Protein AF-A0A1F5EC41-F1 (afdb_monomer_lite)

Organism: NCBI:txid1797471

Radius of gyration: 27.25 Å; chains: 1; bounding box: 78×59×78 Å

Foldseek 3Di:
DDDDDPDDDDDDDPVNVVVVVVVVVVVCVVVVVVVVVVVLVVQQVVVLVVVVVVQVVQLVVQQPDDDPPVCPPVPDDPPDLAFQKWWKWFDDQVVQVPHFGKIFTWTAHPPQQLQDPVCNPDCVSSPPPCPPPNHHHPLVLNVCQVVQHDSGTPGMGGGDPQKDKDAPPPPPFIKIFIQGHNNRQTWIWTQPDRPDPPHRRTDIPNVHDDCDDPPRNVVQQFGIWTDHPPWIWTFGADPVVSGTDIDTDD

Secondary structure (DSSP, 8-state):
----------PPPHHHHHHHHHHHHHHHHHHHHHHHHHHHHHHHHHHHHHHHHHHHHHHHHHHHS--STTTTSTTS-TTS--EEEEEEEE--GGGGTTSPPEEEEEEEESSTTS--TT-TT-TTTT---TTSTT---HHHHHHHHHHT-STTEEEEEEPPTTEEEE--TT--S-EEEEEETTT--EEEEEESS--TT--S-EEEETTSS---SSS---TT-EEEEEEETTEEEEEEEETTTTEEEEEE--

pLDDT: mean 71.08, std 15.9, range [37.28, 96.69]

Structure (mmCIF, N/CA/C/O backbone):
data_AF-A0A1F5EC41-F1
#
_entry.id   AF-A0A1F5EC41-F1
#
loop_
_atom_site.group_PDB
_atom_site.id
_atom_site.type_symbol
_atom_site.label_atom_id
_atom_site.label_alt_id
_atom_site.label_comp_id
_atom_site.label_asym_id
_atom_site.label_entity_id
_atom_site.label_seq_id
_atom_site.pdbx_PDB_ins_code
_atom_site.Cartn_x
_atom_site.Cartn_y
_atom_site.Cartn_z
_atom_site.occupancy
_atom_site.B_iso_or_equiv
_atom_site.auth_seq_id
_atom_site.auth_comp_id
_atom_site.auth_asym_id
_atom_site.auth_atom_id
_atom_site.pdbx_PDB_model_num
ATOM 1 N N . MET A 1 1 ? -55.842 -43.287 43.921 1.00 42.78 1 MET A N 1
ATOM 2 C CA . MET A 1 1 ? -56.354 -41.900 43.938 1.00 42.78 1 MET A CA 1
ATOM 3 C C . MET A 1 1 ? -55.144 -40.983 44.094 1.00 42.78 1 MET A C 1
ATOM 5 O O . MET A 1 1 ? -54.593 -40.917 45.182 1.00 42.78 1 MET A O 1
ATOM 9 N N . ALA A 1 2 ? -54.618 -40.437 42.993 1.00 52.47 2 ALA A N 1
ATOM 10 C CA . ALA A 1 2 ? -53.354 -39.693 42.983 1.00 52.47 2 ALA A CA 1
ATOM 11 C C . ALA A 1 2 ? -53.633 -38.185 42.981 1.00 52.47 2 ALA A C 1
ATOM 13 O O . ALA A 1 2 ? -54.264 -37.663 42.065 1.00 52.47 2 ALA A O 1
ATOM 14 N N . THR A 1 3 ? -53.198 -37.499 44.034 1.00 61.66 3 THR A N 1
ATOM 15 C CA . THR A 1 3 ? -53.421 -36.068 44.244 1.00 61.66 3 THR A CA 1
ATOM 16 C C . THR A 1 3 ? -52.412 -35.266 43.422 1.00 61.66 3 THR A C 1
ATOM 18 O O . THR A 1 3 ? -51.215 -35.273 43.709 1.00 61.66 3 THR A O 1
ATOM 21 N N . ILE A 1 4 ? -52.883 -34.571 42.386 1.00 65.19 4 ILE A N 1
ATOM 22 C CA . ILE A 1 4 ? -52.055 -33.681 41.565 1.00 65.19 4 ILE A CA 1
ATOM 23 C C . ILE A 1 4 ? -51.737 -32.432 42.398 1.00 65.19 4 ILE A C 1
ATOM 25 O O . ILE A 1 4 ? -52.598 -31.583 42.622 1.00 65.19 4 ILE A O 1
ATOM 29 N N . LYS A 1 5 ? -50.494 -32.317 42.883 1.00 65.19 5 LYS A N 1
ATOM 30 C CA . LYS A 1 5 ? -49.986 -31.074 43.482 1.00 65.19 5 LYS A CA 1
ATOM 31 C C . LYS A 1 5 ? -49.895 -30.008 42.387 1.00 65.19 5 LYS A C 1
ATOM 33 O O . LYS A 1 5 ? -48.999 -30.048 41.550 1.00 65.19 5 LYS A O 1
ATOM 38 N N . SER A 1 6 ? -50.822 -29.053 42.404 1.00 64.75 6 SER A N 1
ATOM 39 C CA . SER A 1 6 ? -50.766 -27.841 41.583 1.00 64.75 6 SER A CA 1
ATOM 40 C C . SER A 1 6 ? -49.517 -27.030 41.944 1.00 64.75 6 SER A C 1
ATOM 42 O O . SER A 1 6 ? -49.456 -26.407 43.005 1.00 64.75 6 SER A O 1
ATOM 44 N N . ALA A 1 7 ? -48.507 -27.049 41.075 1.00 68.44 7 ALA A N 1
ATOM 45 C CA . ALA A 1 7 ? -47.341 -26.185 41.194 1.00 68.44 7 ALA A CA 1
ATOM 46 C C . ALA A 1 7 ? -47.769 -24.734 40.924 1.00 68.44 7 ALA A C 1
ATOM 48 O O . ALA A 1 7 ? -48.151 -24.384 39.806 1.00 68.44 7 ALA A O 1
ATOM 49 N N . ILE A 1 8 ? -47.741 -23.899 41.963 1.00 66.44 8 ILE A N 1
ATOM 50 C CA . ILE A 1 8 ? -48.062 -22.470 41.886 1.00 66.44 8 ILE A CA 1
ATOM 51 C C . ILE A 1 8 ? -47.084 -21.815 40.903 1.00 66.44 8 ILE A C 1
ATOM 53 O O . ILE A 1 8 ? -45.899 -21.661 41.204 1.00 66.44 8 ILE A O 1
ATOM 57 N N . ARG A 1 9 ? -47.571 -21.429 39.719 1.00 69.31 9 ARG A N 1
ATOM 58 C CA . ARG A 1 9 ? -46.799 -20.621 38.771 1.00 69.31 9 ARG A CA 1
ATOM 59 C C . ARG A 1 9 ? -46.707 -19.207 39.339 1.00 69.31 9 ARG A C 1
ATOM 61 O O . ARG A 1 9 ? -47.686 -18.468 39.320 1.00 69.31 9 ARG A O 1
ATOM 68 N N . ARG A 1 10 ? -45.547 -18.850 39.893 1.00 74.88 10 ARG A N 1
ATOM 69 C CA . ARG A 1 10 ? -45.247 -17.472 40.298 1.00 74.88 10 ARG A CA 1
ATOM 70 C C . ARG A 1 10 ? -45.124 -16.622 39.031 1.00 74.88 10 ARG A C 1
ATOM 72 O O . ARG A 1 10 ? -44.260 -16.889 38.200 1.00 74.88 10 ARG A O 1
ATOM 79 N N . GLY A 1 11 ? -46.035 -15.667 38.857 1.00 74.75 11 GLY A N 1
ATOM 80 C CA . GLY A 1 11 ? -45.966 -14.669 37.791 1.00 74.75 11 GLY A CA 1
ATOM 81 C C . GLY A 1 11 ? -44.896 -13.624 38.098 1.00 74.75 11 GLY A C 1
ATOM 82 O O . GLY A 1 11 ? -44.671 -13.298 39.262 1.00 74.75 11 GLY A O 1
ATOM 83 N N . PHE A 1 12 ? -44.244 -13.123 37.053 1.00 77.25 12 PHE A N 1
ATOM 84 C CA . PHE A 1 12 ? -43.258 -12.049 37.142 1.00 77.25 12 PHE A CA 1
ATOM 85 C C . PHE A 1 12 ? -43.950 -10.758 37.591 1.00 77.25 12 PHE A C 1
ATOM 87 O O . PHE A 1 12 ? -44.998 -10.394 37.050 1.00 77.25 12 PHE A O 1
ATOM 94 N N . THR A 1 13 ? -43.397 -10.067 38.583 1.00 90.00 13 THR A N 1
ATOM 95 C CA . THR A 1 13 ? -43.944 -8.780 39.021 1.00 90.00 13 THR A CA 1
ATOM 96 C C . THR A 1 13 ? -43.556 -7.674 38.036 1.00 90.00 13 THR A C 1
ATOM 98 O O . THR A 1 13 ? -42.497 -7.713 37.407 1.00 90.00 13 THR A O 1
ATOM 101 N N . LEU A 1 14 ? -44.402 -6.647 37.903 1.00 89.75 14 LEU A N 1
ATOM 102 C CA . LEU A 1 14 ? -44.105 -5.488 37.048 1.00 89.75 14 LEU A CA 1
ATOM 103 C C . LEU A 1 14 ? -42.796 -4.806 37.475 1.00 89.75 14 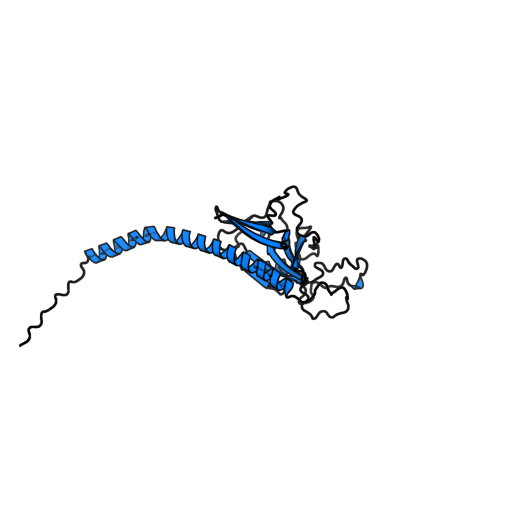LEU A C 1
ATOM 105 O O . LEU A 1 14 ? -42.020 -4.367 36.630 1.00 89.75 14 LEU A O 1
ATOM 109 N N . ILE A 1 15 ? -42.526 -4.776 38.783 1.00 93.69 15 ILE A N 1
ATOM 110 C CA . ILE A 1 15 ? -41.300 -4.198 39.334 1.00 93.69 15 ILE A CA 1
ATOM 111 C C . ILE A 1 15 ? -40.054 -5.025 39.002 1.00 93.69 15 ILE A C 1
ATOM 113 O O . ILE A 1 15 ? -39.026 -4.433 38.688 1.00 93.69 15 ILE A O 1
ATOM 117 N N . GLU A 1 16 ? -40.131 -6.361 38.989 1.00 92.50 16 GLU A N 1
ATOM 118 C CA . GLU A 1 16 ? -39.014 -7.205 38.541 1.00 92.50 16 GLU A CA 1
ATOM 119 C C . GLU A 1 16 ? -38.684 -6.938 37.074 1.00 92.50 16 GLU A C 1
ATOM 121 O O . GLU A 1 16 ? -37.513 -6.806 36.724 1.00 92.50 16 GLU A O 1
ATOM 126 N N . LEU A 1 17 ? -39.698 -6.793 36.215 1.00 91.69 17 LEU A N 1
ATOM 127 C CA . LEU A 1 17 ? -39.461 -6.487 34.805 1.00 91.69 17 LEU A CA 1
ATOM 128 C C . LEU A 1 17 ? -38.823 -5.103 34.632 1.00 91.69 17 LEU A C 1
ATOM 130 O O . LEU A 1 17 ? -37.881 -4.949 33.855 1.00 91.69 17 LEU A O 1
ATOM 134 N N . LEU A 1 18 ? -39.303 -4.112 35.386 1.00 93.38 18 LEU A N 1
ATOM 135 C CA . LEU A 1 18 ? -38.798 -2.742 35.342 1.00 93.38 18 LEU A CA 1
ATOM 136 C C . LEU A 1 18 ? -37.345 -2.661 35.837 1.00 93.38 18 LEU A C 1
ATOM 138 O O . LEU A 1 18 ? -36.509 -2.009 35.213 1.00 93.38 18 LEU A O 1
ATOM 142 N N . LEU A 1 19 ? -37.013 -3.382 36.909 1.00 94.81 19 LEU A N 1
ATOM 143 C CA . LEU A 1 19 ? -35.646 -3.460 37.419 1.00 94.81 19 LEU A CA 1
ATOM 144 C C . LEU A 1 19 ? -34.697 -4.088 36.385 1.00 94.81 19 LEU A C 1
ATOM 146 O O . LEU A 1 19 ? -33.586 -3.599 36.195 1.00 94.81 19 LEU A O 1
ATOM 150 N N . VAL A 1 20 ? -35.136 -5.138 35.685 1.00 95.31 20 VAL A N 1
ATOM 151 C CA . VAL A 1 20 ? -34.319 -5.818 34.668 1.00 95.31 20 VAL A CA 1
ATOM 152 C C . VAL A 1 20 ? -33.985 -4.881 33.512 1.00 95.31 20 VAL A C 1
ATOM 154 O O . VAL A 1 20 ? -32.814 -4.750 33.159 1.00 95.31 20 VAL A O 1
ATOM 157 N N . ILE A 1 21 ? -34.975 -4.183 32.949 1.00 96.06 21 ILE A N 1
ATOM 158 C CA . ILE A 1 21 ? -34.706 -3.230 31.861 1.00 96.06 21 ILE A CA 1
ATOM 159 C C . ILE A 1 21 ? -33.856 -2.047 32.340 1.00 96.06 21 ILE A C 1
ATOM 161 O O . ILE A 1 21 ? -33.017 -1.568 31.581 1.00 96.06 21 ILE A O 1
ATOM 165 N N . ALA A 1 22 ? -34.002 -1.619 33.601 1.00 96.69 22 ALA A N 1
ATOM 166 C CA . ALA A 1 22 ? -33.177 -0.566 34.186 1.00 96.69 22 ALA A CA 1
ATOM 167 C C . ALA A 1 22 ? -31.705 -0.997 34.305 1.00 96.69 22 ALA A C 1
ATOM 169 O O . ALA A 1 22 ? -30.809 -0.249 33.914 1.00 96.69 22 ALA A O 1
ATOM 170 N N . ILE A 1 23 ? -31.446 -2.220 34.777 1.00 96.69 23 ILE A N 1
ATOM 171 C CA . ILE A 1 23 ? -30.086 -2.769 34.872 1.00 96.69 23 ILE A CA 1
ATOM 172 C C . ILE A 1 23 ? -29.493 -2.984 33.474 1.00 96.69 23 ILE A C 1
ATOM 174 O O . ILE A 1 23 ? -28.343 -2.615 33.244 1.00 96.69 23 ILE A O 1
ATOM 178 N N . ILE A 1 24 ? -30.261 -3.517 32.516 1.00 96.12 24 ILE A N 1
ATOM 179 C CA . ILE A 1 24 ? -29.795 -3.680 31.130 1.00 96.12 24 ILE A CA 1
ATOM 180 C C . ILE A 1 24 ? -29.471 -2.315 30.510 1.00 96.12 24 ILE A C 1
ATOM 182 O O . ILE A 1 24 ? -28.420 -2.172 29.888 1.00 96.12 24 ILE A O 1
ATOM 186 N N . GLY A 1 25 ? -30.317 -1.301 30.707 1.00 96.06 25 GLY A N 1
ATOM 187 C CA . GLY A 1 25 ? -30.082 0.065 30.227 1.00 96.06 25 GLY A CA 1
ATOM 188 C C . GLY A 1 25 ? -28.814 0.689 30.815 1.00 96.06 25 GLY A C 1
ATOM 189 O O . GLY A 1 25 ? -28.017 1.280 30.089 1.00 96.06 25 GLY A O 1
ATOM 190 N N . LEU A 1 26 ? -28.572 0.486 32.113 1.00 94.69 26 LEU A N 1
ATOM 191 C CA . LEU A 1 26 ? -27.357 0.953 32.780 1.00 94.69 26 LEU A CA 1
ATOM 192 C C . LEU A 1 26 ? -26.101 0.257 32.235 1.00 94.69 26 LEU A C 1
ATOM 194 O O . LEU A 1 26 ? -25.130 0.921 31.874 1.00 94.69 26 LEU A O 1
ATOM 198 N N . LEU A 1 27 ? -26.121 -1.077 32.151 1.00 96.31 27 LEU A N 1
ATOM 199 C CA . LEU A 1 27 ? -24.992 -1.858 31.642 1.00 96.31 27 LEU A CA 1
ATOM 200 C C . LEU A 1 27 ? -24.694 -1.520 30.176 1.00 96.31 27 LEU A C 1
ATOM 202 O O . LEU A 1 27 ? -23.538 -1.302 29.817 1.00 96.31 27 LEU A O 1
ATOM 206 N N . THR A 1 28 ? -25.722 -1.429 29.331 1.00 93.19 28 THR A N 1
ATOM 207 C CA . THR A 1 28 ? -25.558 -1.084 27.910 1.00 93.19 28 THR A CA 1
ATOM 208 C C . THR A 1 28 ? -25.042 0.341 27.721 1.00 93.19 28 THR A C 1
ATOM 210 O O . THR A 1 28 ? -24.126 0.534 26.922 1.00 93.19 28 THR A O 1
ATOM 213 N N . GLY A 1 29 ? -25.521 1.314 28.504 1.00 92.19 29 GLY A N 1
ATOM 214 C CA . GLY A 1 29 ? -25.038 2.699 28.457 1.00 92.19 29 GLY A CA 1
ATOM 215 C C . GLY A 1 29 ? -23.537 2.842 28.742 1.00 92.19 29 GLY A C 1
ATOM 216 O O . GLY A 1 29 ? -22.868 3.666 28.121 1.00 92.19 29 GLY A O 1
ATOM 217 N N . LEU A 1 30 ? -22.980 2.002 29.622 1.00 89.31 30 LEU A N 1
ATOM 218 C CA . LEU A 1 30 ? -21.541 1.984 29.914 1.00 89.31 30 LEU A CA 1
ATOM 219 C C . LEU A 1 30 ? -20.723 1.189 28.881 1.00 89.31 30 LEU A C 1
ATOM 221 O O . LEU A 1 30 ? -19.554 1.498 28.644 1.00 89.31 30 LEU A O 1
ATOM 225 N N . LEU A 1 31 ? -21.318 0.168 28.259 1.00 90.00 31 LEU A N 1
ATOM 226 C CA . LEU A 1 31 ? -20.623 -0.731 27.334 1.00 90.00 31 LEU A CA 1
ATOM 227 C C . LEU A 1 31 ? -20.395 -0.124 25.942 1.00 90.00 31 LEU A C 1
ATOM 229 O O . LEU A 1 31 ? -19.309 -0.301 25.387 1.00 90.00 31 LEU A O 1
ATOM 233 N N . VAL A 1 32 ? -21.373 0.599 25.383 1.00 86.75 32 VAL A N 1
ATOM 234 C CA . VAL A 1 32 ? -21.315 1.145 24.008 1.00 86.75 32 VAL A CA 1
ATOM 235 C C . VAL A 1 32 ? -20.011 1.907 23.694 1.00 86.75 32 VAL A C 1
ATOM 237 O O . VAL A 1 32 ? -19.315 1.503 22.758 1.00 86.75 32 VAL A O 1
ATOM 240 N N . PRO A 1 33 ? -19.583 2.926 24.471 1.00 79.12 33 PRO A N 1
ATOM 241 C CA . PRO A 1 33 ? -18.372 3.688 24.140 1.00 79.12 33 PRO A CA 1
ATOM 242 C C . PRO A 1 33 ? -17.083 2.857 24.243 1.00 79.12 33 PRO A C 1
ATOM 244 O O . PRO A 1 33 ? -16.086 3.154 23.580 1.00 79.12 33 PRO A O 1
ATOM 247 N N . SER A 1 34 ? -17.076 1.811 25.075 1.00 76.00 34 SER A N 1
ATOM 248 C CA . SER A 1 34 ? -15.933 0.904 25.216 1.00 76.00 34 SER A CA 1
ATOM 249 C C . SER A 1 34 ? -15.786 -0.004 23.990 1.00 76.00 34 SER A C 1
ATOM 251 O O . SER A 1 34 ? -14.682 -0.175 23.460 1.00 76.00 34 SER A O 1
ATOM 253 N N . VAL A 1 35 ? -16.907 -0.528 23.484 1.00 73.88 35 VAL A N 1
ATOM 254 C CA . VAL A 1 35 ? -16.939 -1.393 22.296 1.00 73.88 35 VAL A CA 1
ATOM 255 C C . VAL A 1 35 ? -16.509 -0.627 21.044 1.00 73.88 35 VAL A C 1
ATOM 257 O O . VAL A 1 35 ? -15.679 -1.132 20.288 1.00 73.88 35 VAL A O 1
ATOM 260 N N . GLU A 1 36 ? -16.972 0.612 20.855 1.00 71.00 36 GLU A N 1
ATOM 261 C CA . GLU A 1 36 ? -16.566 1.450 19.715 1.00 71.00 36 GLU A CA 1
ATOM 262 C C . GLU A 1 36 ? -15.046 1.679 19.668 1.00 71.00 36 GLU A C 1
ATOM 264 O O . GLU A 1 36 ? -14.417 1.540 18.615 1.00 71.00 36 GLU A O 1
ATOM 269 N N . ARG A 1 37 ? -14.428 1.954 20.826 1.00 68.69 37 ARG A N 1
ATOM 270 C CA . ARG A 1 37 ? -12.968 2.122 20.948 1.00 68.69 37 ARG A CA 1
ATOM 271 C C . ARG A 1 37 ? -12.197 0.822 20.723 1.00 68.69 37 ARG A C 1
ATOM 273 O O . ARG A 1 37 ? -11.064 0.862 20.251 1.00 68.69 37 ARG A O 1
ATOM 280 N N . SER A 1 38 ? -12.759 -0.325 21.098 1.00 62.41 38 SER A N 1
ATOM 281 C CA . SER A 1 38 ? -12.130 -1.630 20.863 1.00 62.41 38 SER A CA 1
ATOM 282 C C . SER A 1 38 ? -12.183 -2.010 19.380 1.00 62.41 38 SER A C 1
ATOM 284 O O . SER A 1 38 ? -11.174 -2.403 18.793 1.00 62.41 38 SER A O 1
ATOM 286 N N . MET A 1 39 ? -13.332 -1.793 18.734 1.00 67.25 39 MET A N 1
ATOM 287 C CA . MET A 1 39 ? -13.509 -2.057 17.308 1.00 67.25 39 MET A CA 1
ATOM 288 C C . MET A 1 39 ? -12.594 -1.197 16.432 1.00 67.25 39 MET A C 1
ATOM 290 O O . MET A 1 39 ? -12.042 -1.710 15.460 1.00 67.25 39 MET A O 1
ATOM 294 N N . SER A 1 40 ? -12.394 0.083 16.765 1.00 66.31 40 SER A N 1
ATOM 295 C CA . SER A 1 40 ? -11.473 0.944 16.010 1.00 66.31 40 SER A CA 1
ATOM 296 C C . SER A 1 40 ? -10.017 0.478 16.120 1.00 66.31 40 SER A C 1
ATOM 298 O O . SER A 1 40 ? -9.321 0.428 15.109 1.00 66.31 40 SER A O 1
ATOM 300 N N . LYS A 1 41 ? -9.574 0.039 17.308 1.00 68.44 41 LYS A N 1
ATOM 301 C CA . LYS A 1 41 ? -8.230 -0.533 17.514 1.00 68.44 41 LYS A CA 1
ATOM 302 C C . LYS A 1 41 ? -8.003 -1.806 16.696 1.00 68.44 41 LYS A C 1
ATOM 304 O O . LYS A 1 41 ? -6.943 -1.951 16.091 1.00 68.44 41 LYS A O 1
ATOM 309 N N . ASN A 1 42 ? -8.991 -2.700 16.653 1.00 73.94 42 ASN A N 1
ATOM 310 C CA . ASN A 1 42 ? -8.884 -3.949 15.895 1.00 73.94 42 ASN A CA 1
ATOM 311 C C . ASN A 1 42 ? -8.793 -3.696 14.38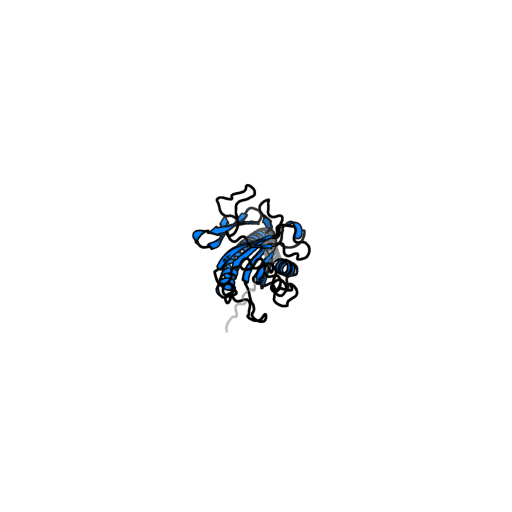4 1.00 73.94 42 ASN A C 1
ATOM 313 O O . ASN A 1 42 ? -8.015 -4.355 13.704 1.00 73.94 42 ASN A O 1
ATOM 317 N N . ARG A 1 43 ? -9.529 -2.707 13.858 1.00 78.31 43 ARG A N 1
ATOM 318 C CA . ARG A 1 43 ? -9.458 -2.331 12.434 1.00 78.31 43 ARG A CA 1
ATOM 319 C C . ARG A 1 43 ? -8.063 -1.852 12.033 1.00 78.31 43 ARG A C 1
ATOM 321 O O . ARG A 1 43 ? -7.546 -2.295 11.020 1.00 78.31 43 ARG A O 1
ATOM 328 N N . VAL A 1 44 ? -7.431 -1.032 12.869 1.00 75.94 44 VAL A N 1
ATOM 329 C CA . VAL A 1 44 ? -6.067 -0.534 12.632 1.00 75.94 44 VAL A CA 1
ATOM 330 C C . VAL A 1 44 ? -5.034 -1.660 12.613 1.00 75.94 44 VAL A C 1
ATOM 332 O O . VAL A 1 44 ? -4.198 -1.717 11.715 1.00 75.94 44 VAL A O 1
ATOM 335 N N . ALA A 1 45 ? -5.092 -2.569 13.589 1.00 79.69 45 ALA A N 1
ATOM 336 C CA . ALA A 1 45 ? -4.190 -3.718 13.624 1.00 79.69 45 ALA A CA 1
ATOM 337 C C . ALA A 1 45 ? -4.371 -4.614 12.385 1.00 79.69 45 ALA A C 1
ATOM 339 O O . ALA A 1 45 ? -3.384 -5.060 11.803 1.00 79.69 45 ALA A O 1
ATOM 340 N N . ASN A 1 46 ? -5.619 -4.808 11.949 1.00 85.56 46 ASN A N 1
ATOM 341 C CA . ASN A 1 46 ? -5.926 -5.551 10.732 1.00 85.56 46 ASN A CA 1
ATOM 342 C C . ASN A 1 46 ? -5.369 -4.857 9.479 1.00 85.56 46 ASN A C 1
ATOM 344 O O . ASN A 1 46 ? -4.768 -5.534 8.655 1.00 85.56 46 ASN A O 1
ATOM 348 N N . ASP A 1 47 ? -5.498 -3.533 9.342 1.00 85.50 47 ASP A N 1
ATOM 349 C CA . ASP A 1 47 ? -4.973 -2.793 8.180 1.00 85.50 47 ASP A CA 1
ATOM 350 C C . ASP A 1 47 ? -3.447 -2.934 8.042 1.00 85.50 47 ASP A C 1
ATOM 352 O O . ASP A 1 47 ? -2.927 -3.061 6.932 1.00 85.50 47 ASP A O 1
ATOM 356 N N . ILE A 1 48 ? -2.724 -2.947 9.168 1.00 83.88 48 ILE A N 1
ATOM 357 C CA . ILE A 1 48 ? -1.268 -3.161 9.198 1.00 83.88 48 ILE A CA 1
ATOM 358 C C . ILE A 1 48 ? -0.916 -4.576 8.739 1.00 83.88 48 ILE A C 1
ATOM 360 O O . ILE A 1 48 ? 0.030 -4.759 7.972 1.00 83.88 48 ILE A O 1
ATOM 364 N N . GLU A 1 49 ? -1.665 -5.575 9.200 1.00 87.75 49 GLU A N 1
ATOM 365 C CA . GLU A 1 49 ? -1.419 -6.965 8.827 1.00 87.75 49 GLU A CA 1
ATOM 366 C C . GLU A 1 49 ? -1.743 -7.220 7.351 1.00 87.75 49 GLU A C 1
ATOM 368 O O . GLU A 1 49 ? -0.957 -7.845 6.639 1.00 87.75 49 GLU A O 1
ATOM 373 N N . VAL A 1 50 ? -2.837 -6.636 6.853 1.00 89.94 50 VAL A N 1
ATOM 374 C CA . VAL A 1 50 ? -3.170 -6.651 5.424 1.00 89.94 50 VAL A CA 1
ATOM 375 C C . VAL A 1 50 ? -2.050 -5.994 4.621 1.00 89.94 50 VAL A C 1
ATOM 377 O O . VAL A 1 50 ? -1.599 -6.576 3.640 1.00 89.94 50 VAL A O 1
ATOM 380 N N . LEU A 1 51 ? -1.528 -4.840 5.051 1.00 87.44 51 LEU A N 1
ATOM 381 C CA . LEU A 1 51 ? -0.416 -4.191 4.355 1.00 87.44 51 LEU A CA 1
ATOM 382 C C . LEU A 1 51 ? 0.837 -5.076 4.292 1.00 87.44 51 LEU A C 1
ATOM 384 O O . LEU A 1 51 ? 1.460 -5.165 3.235 1.00 87.44 51 LEU A O 1
ATOM 388 N N . ARG A 1 52 ? 1.209 -5.750 5.387 1.00 88.12 52 ARG A N 1
ATOM 389 C CA . ARG A 1 52 ? 2.340 -6.698 5.392 1.00 88.12 52 ARG A CA 1
ATOM 390 C C . ARG A 1 52 ? 2.123 -7.836 4.404 1.00 88.12 52 ARG A C 1
ATOM 392 O O . ARG A 1 52 ? 3.014 -8.124 3.609 1.00 88.12 52 ARG A O 1
ATOM 399 N N . SER A 1 53 ? 0.935 -8.438 4.428 1.00 91.50 53 SER A N 1
ATOM 400 C CA . SER A 1 53 ? 0.569 -9.495 3.486 1.00 91.50 53 SER A CA 1
ATOM 401 C C . SER A 1 53 ? 0.659 -9.009 2.040 1.00 91.50 53 SER A C 1
ATOM 403 O O . SER A 1 53 ? 1.181 -9.724 1.189 1.00 91.50 53 SER A O 1
ATOM 405 N N . LYS A 1 54 ? 0.192 -7.788 1.758 1.00 90.81 54 LYS A N 1
ATOM 406 C CA . LYS A 1 54 ? 0.218 -7.199 0.415 1.00 90.81 54 LYS A CA 1
ATOM 407 C C . LYS A 1 54 ? 1.628 -6.850 -0.057 1.00 90.81 54 LYS A C 1
ATOM 409 O O . LYS A 1 54 ? 1.930 -7.007 -1.233 1.00 90.81 54 LYS A O 1
ATOM 414 N N . LEU A 1 55 ? 2.516 -6.423 0.839 1.00 88.12 55 LEU A N 1
ATOM 415 C CA . LEU A 1 55 ? 3.924 -6.181 0.509 1.00 88.12 55 LEU A CA 1
ATOM 416 C C . LEU A 1 55 ? 4.643 -7.464 0.075 1.00 88.12 55 LEU A C 1
ATOM 418 O O . LEU A 1 55 ? 5.377 -7.453 -0.915 1.00 88.12 55 LEU A O 1
ATOM 422 N N . GLU A 1 56 ? 4.416 -8.571 0.785 1.00 90.38 56 GLU A N 1
ATOM 423 C CA . GLU A 1 56 ? 4.960 -9.872 0.382 1.00 90.38 56 GLU A CA 1
ATOM 424 C C . GLU A 1 56 ? 4.291 -10.379 -0.905 1.00 90.38 56 GLU A C 1
ATOM 426 O O . GLU A 1 56 ? 4.986 -10.902 -1.772 1.00 90.38 56 GLU A O 1
ATOM 431 N N . GLU A 1 57 ? 2.988 -10.147 -1.103 1.00 91.44 57 GLU A N 1
ATOM 432 C CA . GLU A 1 57 ? 2.297 -10.465 -2.361 1.00 91.44 57 GLU A CA 1
ATOM 433 C C . GLU A 1 57 ? 2.943 -9.769 -3.565 1.00 91.44 57 GLU A C 1
ATOM 435 O O . GLU A 1 57 ? 3.302 -10.438 -4.528 1.00 91.44 57 GLU A O 1
ATOM 440 N N . VAL A 1 58 ? 3.179 -8.455 -3.502 1.00 90.00 58 VAL A N 1
ATOM 441 C CA . VAL A 1 58 ? 3.832 -7.699 -4.589 1.00 90.00 58 VAL A CA 1
ATOM 442 C C . VAL A 1 58 ? 5.219 -8.265 -4.908 1.00 90.00 58 VAL A C 1
ATOM 444 O O . VAL A 1 58 ? 5.585 -8.396 -6.078 1.00 90.00 58 VAL A O 1
ATOM 447 N N . ARG A 1 59 ? 5.989 -8.645 -3.882 1.00 89.25 59 ARG A N 1
ATOM 448 C CA . ARG A 1 59 ? 7.298 -9.281 -4.067 1.00 89.25 59 ARG A CA 1
ATOM 449 C C . ARG A 1 59 ? 7.171 -10.647 -4.749 1.00 89.25 59 ARG A C 1
ATOM 451 O O . ARG A 1 59 ? 7.958 -10.959 -5.645 1.00 89.25 59 ARG A O 1
ATOM 458 N N . LEU A 1 60 ? 6.212 -11.468 -4.326 1.00 90.62 60 LEU A N 1
ATOM 459 C CA . LEU A 1 60 ? 5.955 -12.780 -4.921 1.00 90.62 60 LEU A CA 1
ATOM 460 C C . LEU A 1 60 ? 5.501 -12.649 -6.378 1.00 90.62 60 LEU A C 1
ATOM 462 O O . LEU A 1 60 ? 6.039 -13.351 -7.230 1.00 90.62 60 LEU A O 1
ATOM 466 N N . LEU A 1 61 ? 4.601 -11.706 -6.673 1.00 89.50 61 LEU A N 1
ATOM 467 C CA . LEU A 1 61 ? 4.166 -11.390 -8.033 1.00 89.50 61 LEU A CA 1
ATOM 468 C C . LEU A 1 61 ? 5.363 -11.032 -8.916 1.00 89.50 61 LEU A C 1
ATOM 470 O O . LEU A 1 61 ? 5.537 -11.647 -9.966 1.00 89.50 61 LEU A O 1
ATOM 474 N N . ALA A 1 62 ? 6.245 -10.143 -8.444 1.00 86.19 62 ALA A N 1
ATOM 475 C CA . ALA A 1 62 ? 7.469 -9.796 -9.161 1.00 86.19 62 ALA A CA 1
ATOM 476 C C . ALA A 1 62 ? 8.377 -11.006 -9.413 1.00 86.19 62 ALA A C 1
ATOM 478 O O . ALA A 1 62 ? 8.880 -11.142 -10.516 1.00 86.19 62 ALA A O 1
ATOM 479 N N . GLY A 1 63 ? 8.559 -11.903 -8.438 1.00 85.00 63 GLY A N 1
ATOM 480 C CA . GLY A 1 63 ? 9.402 -13.097 -8.612 1.00 85.00 63 GLY A CA 1
ATOM 481 C C . GLY A 1 63 ? 8.784 -14.191 -9.489 1.00 85.00 63 GLY A C 1
ATOM 482 O O . GLY A 1 63 ? 9.507 -15.001 -10.057 1.00 85.00 63 GLY A O 1
ATOM 483 N N . SER A 1 64 ? 7.453 -14.233 -9.589 1.00 84.56 64 SER A N 1
ATOM 484 C CA . SER A 1 64 ? 6.725 -15.180 -10.445 1.00 84.56 64 SER A CA 1
ATOM 485 C C . SER A 1 64 ? 6.566 -14.703 -11.890 1.00 84.56 64 SER A C 1
ATOM 487 O O . SER A 1 64 ? 6.232 -15.497 -12.773 1.00 84.56 64 SER A O 1
ATOM 489 N N . ALA A 1 65 ? 6.773 -13.408 -12.127 1.00 77.62 65 ALA A N 1
ATOM 490 C CA . ALA A 1 65 ? 6.680 -12.819 -13.447 1.00 77.62 65 ALA A CA 1
ATOM 491 C C . ALA A 1 65 ? 7.787 -13.368 -14.351 1.00 77.62 65 ALA A C 1
ATOM 493 O O . ALA A 1 65 ? 8.925 -13.549 -13.928 1.00 77.62 65 ALA A O 1
ATOM 494 N N . ARG A 1 66 ? 7.436 -13.653 -15.604 1.00 61.94 66 ARG A N 1
ATOM 495 C CA . ARG A 1 66 ? 8.402 -14.101 -16.611 1.00 61.94 66 ARG A CA 1
ATOM 496 C C . ARG A 1 66 ? 9.245 -12.916 -17.072 1.00 61.94 66 ARG A C 1
ATOM 498 O O . ARG A 1 66 ? 8.730 -11.805 -17.158 1.00 61.94 66 ARG A O 1
ATOM 505 N N . ASP A 1 67 ? 10.521 -13.183 -17.319 1.00 56.59 67 ASP A N 1
ATOM 506 C CA . ASP A 1 67 ? 11.616 -12.222 -17.433 1.00 56.59 67 ASP A CA 1
ATOM 507 C C . ASP A 1 67 ? 11.265 -10.893 -18.122 1.00 56.59 67 ASP A C 1
ATOM 509 O O . ASP A 1 67 ? 10.968 -10.850 -19.315 1.00 56.59 67 ASP A O 1
ATOM 513 N N . ALA A 1 68 ? 11.385 -9.782 -17.386 1.00 52.34 68 ALA A N 1
ATOM 514 C CA . ALA A 1 68 ? 11.556 -8.463 -17.996 1.00 52.34 68 ALA A CA 1
ATOM 515 C C . ALA A 1 68 ? 13.036 -8.167 -18.303 1.00 52.34 68 ALA A C 1
ATOM 517 O O . ALA A 1 68 ? 13.327 -7.377 -19.197 1.00 52.34 68 ALA A O 1
ATOM 518 N N . ASP A 1 69 ? 13.964 -8.826 -17.596 1.00 42.62 69 ASP A N 1
ATOM 519 C CA . ASP A 1 69 ? 15.413 -8.627 -17.723 1.00 42.62 69 ASP A CA 1
ATOM 520 C C . ASP A 1 69 ? 16.028 -9.360 -18.955 1.00 42.62 69 ASP A C 1
ATOM 522 O O . ASP A 1 69 ? 17.025 -8.890 -19.503 1.00 42.62 69 ASP A O 1
ATOM 526 N N . GLU A 1 70 ? 15.425 -10.442 -19.485 1.00 44.19 70 GLU A N 1
ATOM 527 C CA . GLU A 1 70 ? 15.845 -11.066 -20.770 1.00 44.19 70 GLU A CA 1
ATOM 528 C C . GLU A 1 70 ? 15.377 -10.286 -22.019 1.00 44.19 70 GLU A C 1
ATOM 530 O O . GLU A 1 70 ? 15.746 -10.611 -23.150 1.00 44.19 70 GLU A O 1
ATOM 535 N N . ALA A 1 71 ? 14.653 -9.176 -21.847 1.00 44.78 71 ALA A N 1
ATOM 536 C CA . ALA A 1 71 ? 14.220 -8.297 -22.937 1.00 44.78 71 ALA A CA 1
ATOM 537 C C . ALA A 1 71 ? 15.350 -7.425 -23.534 1.00 44.78 71 ALA A C 1
ATOM 539 O O . ALA A 1 71 ? 15.094 -6.391 -24.154 1.00 44.78 71 ALA A O 1
ATOM 540 N N . SER A 1 72 ? 16.607 -7.859 -23.414 1.00 40.66 72 SER A N 1
ATOM 541 C CA . SER A 1 72 ? 17.727 -7.313 -24.188 1.00 40.66 72 SER A CA 1
ATOM 542 C C . SER A 1 72 ? 17.663 -7.693 -25.679 1.00 40.66 72 SER A C 1
ATOM 544 O O . SER A 1 72 ? 18.364 -7.089 -26.491 1.00 40.66 72 SER A O 1
ATOM 546 N N . SER A 1 73 ? 16.765 -8.604 -26.088 1.00 41.84 73 SER A N 1
ATOM 547 C CA . SER A 1 73 ? 16.425 -8.807 -27.503 1.00 41.84 73 SER A CA 1
ATOM 548 C C . SER A 1 73 ? 15.069 -8.175 -27.842 1.00 41.84 73 SER A C 1
ATOM 550 O O . SER A 1 73 ? 13.984 -8.699 -27.604 1.00 41.84 73 SER A O 1
ATOM 552 N N . VAL A 1 74 ? 15.133 -6.972 -28.406 1.00 44.31 74 VAL A N 1
ATOM 553 C CA . VAL A 1 74 ? 13.978 -6.137 -28.777 1.00 44.31 74 VAL A CA 1
ATOM 554 C C . VAL A 1 74 ? 13.291 -6.637 -30.057 1.00 44.31 74 VAL A C 1
ATOM 556 O O . VAL A 1 74 ? 13.007 -5.875 -30.976 1.00 44.31 74 VAL A O 1
ATOM 559 N N . THR A 1 75 ? 13.067 -7.943 -30.172 1.00 44.91 75 THR A N 1
ATOM 560 C CA . THR A 1 75 ? 12.557 -8.555 -31.411 1.00 44.91 75 THR A CA 1
ATOM 561 C C . THR A 1 75 ? 11.301 -9.389 -31.205 1.00 44.91 75 THR A C 1
ATOM 563 O O . THR A 1 75 ? 10.634 -9.715 -32.183 1.00 44.91 75 THR A O 1
ATOM 566 N N . GLU A 1 76 ? 10.906 -9.675 -29.965 1.00 43.78 76 GLU A N 1
ATOM 567 C CA . GLU A 1 76 ? 9.675 -10.422 -29.716 1.00 43.78 76 GLU A CA 1
ATOM 568 C C . GLU A 1 76 ? 8.478 -9.513 -29.424 1.00 43.78 76 GLU A C 1
ATOM 570 O O . GLU A 1 76 ? 8.594 -8.330 -29.098 1.00 43.78 76 GLU A O 1
ATOM 575 N N . ARG A 1 77 ? 7.302 -10.086 -29.636 1.00 41.59 77 ARG A N 1
ATOM 576 C CA . ARG A 1 77 ? 6.019 -9.485 -30.016 1.00 41.59 77 ARG A CA 1
ATOM 577 C C . ARG A 1 77 ? 5.243 -8.892 -28.807 1.00 41.59 77 ARG A C 1
ATOM 579 O O . ARG A 1 77 ? 5.514 -9.291 -27.675 1.00 41.59 77 ARG A O 1
ATOM 586 N N . PRO A 1 78 ? 4.333 -7.908 -28.992 1.00 45.53 78 PRO A N 1
ATOM 587 C CA . PRO A 1 78 ? 3.752 -7.079 -27.919 1.00 45.53 78 PRO A CA 1
ATOM 588 C C . PRO A 1 78 ? 2.650 -7.768 -27.089 1.00 45.53 78 PRO A C 1
ATOM 590 O O . PRO A 1 78 ? 1.973 -7.123 -26.299 1.00 45.53 78 PRO A O 1
ATOM 593 N N . ASP A 1 79 ? 2.434 -9.058 -27.309 1.00 44.91 79 ASP A N 1
ATOM 594 C CA . ASP A 1 79 ? 1.293 -9.863 -26.872 1.00 44.91 79 ASP A CA 1
ATOM 595 C C . ASP A 1 79 ? 1.569 -10.708 -25.619 1.00 44.91 79 ASP A C 1
ATOM 597 O O . ASP A 1 79 ? 0.668 -11.377 -25.114 1.00 44.91 79 ASP A O 1
ATOM 601 N N . THR A 1 80 ? 2.783 -10.654 -25.068 1.00 49.78 80 THR A N 1
ATOM 602 C CA . THR A 1 80 ? 3.077 -11.225 -23.752 1.00 49.78 80 THR A CA 1
ATOM 603 C C . THR A 1 80 ? 2.982 -10.155 -22.677 1.00 49.78 80 THR A C 1
ATOM 605 O O . THR A 1 80 ? 3.453 -9.032 -22.836 1.00 49.78 80 THR A O 1
ATOM 608 N N . ASP A 1 81 ? 2.337 -10.508 -21.571 1.00 51.19 81 ASP A N 1
ATOM 609 C CA . ASP A 1 81 ? 2.071 -9.653 -20.423 1.00 51.19 81 ASP A CA 1
ATOM 610 C C . ASP A 1 81 ? 3.390 -9.262 -19.713 1.00 51.19 81 ASP A C 1
ATOM 612 O O . ASP A 1 81 ? 3.763 -9.815 -18.684 1.00 51.19 81 ASP A O 1
ATOM 616 N N . ARG A 1 82 ? 4.132 -8.304 -20.284 1.00 61.34 82 ARG A N 1
ATOM 617 C CA . ARG A 1 82 ? 5.481 -7.862 -19.872 1.00 61.34 82 ARG A CA 1
ATOM 618 C C . ARG A 1 82 ? 5.450 -6.994 -18.619 1.00 61.34 82 ARG A C 1
ATOM 620 O O . ARG A 1 82 ? 5.689 -5.785 -18.676 1.00 61.34 82 ARG A O 1
ATOM 627 N N . ALA A 1 83 ? 5.112 -7.593 -17.482 1.00 67.81 83 ALA A N 1
ATOM 628 C CA . ALA A 1 83 ? 5.263 -6.927 -16.196 1.00 67.81 83 ALA A CA 1
ATOM 629 C C . ALA A 1 83 ? 6.759 -6.726 -15.910 1.00 67.81 83 ALA A C 1
ATOM 631 O O . ALA A 1 83 ? 7.466 -7.673 -15.595 1.00 67.81 83 ALA A O 1
ATOM 632 N N . GLY A 1 84 ? 7.233 -5.490 -16.033 1.00 73.56 84 GLY A N 1
ATOM 633 C CA . GLY A 1 84 ? 8.578 -5.089 -15.629 1.00 73.56 84 GLY A CA 1
ATOM 634 C C . GLY A 1 84 ? 8.719 -4.941 -14.126 1.00 73.56 84 GLY A C 1
ATOM 635 O O . GLY A 1 84 ? 9.781 -5.188 -13.556 1.00 73.56 84 GLY A O 1
ATOM 636 N N . TYR A 1 85 ? 7.634 -4.507 -13.487 1.00 84.12 85 TYR A N 1
ATOM 637 C CA . TYR A 1 85 ? 7.628 -4.194 -12.074 1.00 84.12 85 TYR A CA 1
ATOM 638 C C . TYR A 1 85 ? 6.257 -4.459 -11.465 1.00 84.12 85 TYR A C 1
ATOM 640 O O . TYR A 1 85 ? 5.222 -4.220 -12.091 1.00 84.12 85 TYR A O 1
ATOM 648 N N . TYR A 1 86 ? 6.263 -4.867 -10.202 1.00 90.00 86 TYR A N 1
ATOM 649 C CA . TYR A 1 86 ? 5.089 -4.834 -9.336 1.00 90.00 86 TYR A CA 1
ATOM 650 C C . TYR A 1 86 ? 5.391 -3.924 -8.163 1.00 90.00 86 TYR A C 1
ATOM 652 O O . TYR A 1 86 ? 6.453 -4.035 -7.555 1.00 90.00 86 TYR A O 1
ATOM 660 N N . GLY A 1 87 ? 4.481 -3.017 -7.833 1.00 89.56 87 GLY A N 1
ATOM 661 C CA . GLY A 1 87 ? 4.730 -2.040 -6.785 1.00 89.56 87 GLY A CA 1
ATOM 662 C C . GLY A 1 87 ? 3.502 -1.643 -6.000 1.00 89.56 87 GLY A C 1
ATOM 663 O O . GLY A 1 87 ? 2.379 -2.015 -6.331 1.00 89.56 87 GLY A O 1
ATOM 664 N N . ILE A 1 88 ? 3.740 -0.856 -4.957 1.00 89.25 88 ILE A N 1
ATOM 665 C CA . ILE A 1 88 ? 2.692 -0.166 -4.220 1.00 89.25 88 ILE A CA 1
ATOM 666 C C . ILE A 1 88 ? 2.756 1.321 -4.551 1.00 89.25 88 ILE A C 1
ATOM 668 O O . ILE A 1 88 ? 3.794 1.978 -4.409 1.00 89.25 88 ILE A O 1
ATOM 672 N N . TYR A 1 89 ? 1.618 1.835 -5.000 1.00 87.25 89 TYR A N 1
ATOM 673 C CA . TYR A 1 89 ? 1.359 3.248 -5.195 1.00 87.25 89 TYR A CA 1
ATOM 674 C C . TYR A 1 89 ? 0.707 3.845 -3.951 1.00 87.25 89 TYR A C 1
ATOM 676 O O . TYR A 1 89 ? -0.288 3.326 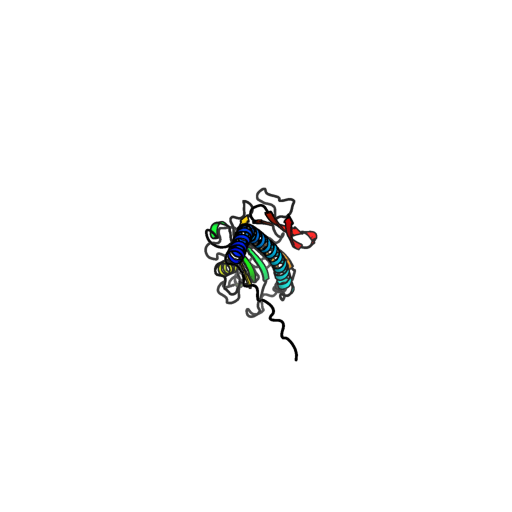-3.431 1.00 87.25 89 TYR A O 1
ATOM 684 N N . PHE A 1 90 ? 1.251 4.984 -3.531 1.00 80.75 90 PHE A N 1
ATOM 685 C CA . PHE A 1 90 ? 0.702 5.810 -2.468 1.00 80.75 90 PHE A CA 1
ATOM 686 C C . PHE A 1 90 ? 0.286 7.160 -3.063 1.00 80.75 90 PHE A C 1
ATOM 688 O O . PHE A 1 90 ? 1.147 7.892 -3.564 1.00 80.75 90 PHE A O 1
ATOM 695 N N . PRO A 1 91 ? -1.012 7.504 -3.045 1.00 76.50 91 PRO A N 1
ATOM 696 C CA . PRO A 1 91 ? -1.468 8.817 -3.475 1.00 76.50 91 PRO A CA 1
ATOM 697 C C . PRO A 1 91 ? -0.968 9.908 -2.511 1.00 76.50 91 PRO A C 1
ATOM 699 O O . PRO A 1 91 ? -0.883 9.670 -1.301 1.00 76.50 91 PRO A O 1
ATOM 702 N N . PRO A 1 92 ? -0.649 11.111 -3.016 1.00 69.75 92 PRO A N 1
ATOM 703 C CA . PRO A 1 92 ? -0.213 12.214 -2.172 1.00 69.75 92 PRO A CA 1
ATOM 704 C C . PRO A 1 92 ? -1.367 12.713 -1.279 1.00 69.75 92 PRO A C 1
ATOM 706 O O . PRO A 1 92 ? -2.546 12.637 -1.635 1.00 69.75 92 PRO A O 1
ATOM 709 N N . THR A 1 93 ? -1.023 13.170 -0.071 1.00 64.38 93 THR A N 1
ATOM 710 C CA . THR A 1 93 ? -1.975 13.465 1.019 1.00 64.38 93 THR A CA 1
ATOM 711 C C . THR A 1 93 ? -2.964 14.591 0.681 1.00 64.38 93 THR A C 1
ATOM 713 O O . THR A 1 93 ? -4.097 14.578 1.156 1.00 64.38 93 THR A O 1
ATOM 716 N N . ASP A 1 94 ? -2.560 15.546 -0.154 1.00 56.91 94 ASP A N 1
ATOM 717 C CA . ASP A 1 94 ? -3.355 16.689 -0.622 1.00 56.91 94 ASP A CA 1
ATOM 718 C C . ASP A 1 94 ? -4.491 16.296 -1.582 1.00 56.91 94 ASP A C 1
ATOM 720 O O . ASP A 1 94 ? -5.524 16.962 -1.629 1.00 56.91 94 ASP A O 1
ATOM 724 N N . GLN A 1 95 ? -4.354 15.173 -2.290 1.00 56.84 95 GLN A N 1
ATOM 725 C CA . GLN A 1 95 ? -5.368 14.668 -3.223 1.00 56.84 95 GLN A CA 1
ATOM 726 C C . GLN A 1 95 ? -6.490 13.866 -2.545 1.00 56.84 95 GLN A C 1
ATOM 728 O O . GLN A 1 95 ? -7.419 13.414 -3.214 1.00 56.84 95 GLN A O 1
ATOM 733 N N . LEU A 1 96 ? -6.430 13.688 -1.221 1.00 57.06 96 LEU A N 1
ATOM 734 C CA . LEU A 1 96 ? -7.385 12.884 -0.452 1.00 57.06 96 LEU A CA 1
ATOM 735 C C . LEU A 1 96 ? -8.300 13.714 0.457 1.00 57.06 96 LEU A C 1
ATOM 737 O O . LEU A 1 96 ? -8.958 13.154 1.333 1.00 57.06 96 LEU A O 1
ATOM 741 N N . LEU A 1 97 ? -8.381 15.035 0.262 1.00 56.94 97 LEU A N 1
ATOM 742 C CA . LEU A 1 97 ? -9.268 15.907 1.040 1.00 56.94 97 LEU A CA 1
ATOM 743 C C . LEU A 1 97 ? -10.728 15.416 0.962 1.00 56.94 97 LEU A C 1
ATOM 745 O O . LEU A 1 97 ? -11.402 15.556 -0.055 1.00 56.94 97 LEU A O 1
ATOM 749 N N . GLY A 1 98 ? -11.207 14.812 2.054 1.00 60.09 98 GLY A N 1
ATOM 750 C CA . GLY A 1 98 ? -12.561 14.259 2.174 1.00 60.09 98 GLY A CA 1
ATOM 751 C C . GLY A 1 98 ? -12.741 12.815 1.683 1.00 60.09 98 GLY A C 1
ATOM 752 O O . GLY A 1 98 ? -13.833 12.269 1.839 1.00 60.09 98 GLY A O 1
ATOM 753 N N . GLN A 1 99 ? -11.704 12.168 1.141 1.00 65.19 99 GLN A N 1
ATOM 754 C CA . GLN A 1 99 ? -11.739 10.751 0.763 1.00 65.19 99 GLN A CA 1
ATOM 755 C C . GLN A 1 99 ? -11.007 9.871 1.781 1.00 65.19 99 GLN A C 1
ATOM 757 O O . GLN A 1 99 ? -10.103 10.312 2.488 1.00 65.19 99 GLN A O 1
ATOM 762 N N . LYS A 1 100 ? -11.397 8.593 1.865 1.00 70.56 100 LYS A N 1
ATOM 763 C CA . LYS A 1 100 ? -10.640 7.613 2.654 1.00 70.56 100 LYS A CA 1
ATOM 764 C C . LYS A 1 100 ? -9.257 7.431 2.033 1.00 70.56 100 LYS A C 1
ATOM 766 O O . LYS A 1 100 ? -9.149 7.235 0.822 1.00 70.56 100 LYS A O 1
ATOM 771 N N . HIS A 1 101 ? -8.219 7.451 2.869 1.00 80.06 101 HIS A N 1
ATOM 772 C CA . HIS A 1 101 ? -6.874 7.100 2.432 1.00 80.06 101 HIS A CA 1
ATOM 773 C C . HIS A 1 101 ? -6.851 5.672 1.875 1.00 80.06 101 HIS A C 1
ATOM 775 O O . HIS A 1 101 ? -7.566 4.792 2.355 1.00 80.06 101 HIS A O 1
ATOM 781 N N . PHE A 1 102 ? -6.043 5.446 0.845 1.00 86.12 102 PHE A N 1
ATOM 782 C CA . PHE A 1 102 ? -5.890 4.142 0.210 1.00 86.12 102 PHE A CA 1
ATOM 783 C C . PHE A 1 102 ? -4.449 3.954 -0.257 1.00 86.12 102 PHE A C 1
ATOM 785 O O . PHE A 1 102 ? -3.711 4.925 -0.416 1.00 86.12 102 PHE A O 1
ATOM 792 N N . TYR A 1 103 ? -4.076 2.706 -0.501 1.00 87.88 103 TYR A N 1
ATOM 793 C CA . TYR A 1 103 ? -2.905 2.350 -1.296 1.00 87.88 103 TYR A CA 1
ATOM 794 C C . TYR A 1 103 ? -3.334 1.377 -2.393 1.00 87.88 103 TYR A C 1
ATOM 796 O O . TYR A 1 103 ? -4.407 0.770 -2.315 1.00 87.88 103 TYR A O 1
ATOM 804 N N . ALA A 1 104 ? -2.526 1.257 -3.438 1.00 91.19 104 ALA A N 1
ATOM 805 C CA . ALA A 1 104 ? -2.837 0.384 -4.559 1.00 91.19 104 ALA A CA 1
ATOM 806 C C . ALA A 1 104 ? -1.638 -0.473 -4.943 1.00 91.19 104 ALA A C 1
ATOM 808 O O . ALA A 1 104 ? -0.519 0.025 -5.022 1.00 91.19 104 ALA A O 1
ATOM 809 N N . LEU A 1 105 ? -1.891 -1.750 -5.200 1.00 93.12 105 LEU A N 1
ATOM 810 C CA . LEU A 1 105 ? -0.955 -2.652 -5.843 1.00 93.12 105 LEU A CA 1
ATOM 811 C C . LEU A 1 105 ? -1.073 -2.411 -7.340 1.00 93.12 105 LEU A C 1
ATOM 813 O O . LEU A 1 105 ? -2.168 -2.454 -7.903 1.00 93.12 105 LEU A O 1
ATOM 817 N N . ILE A 1 106 ? 0.053 -2.133 -7.973 1.00 90.75 106 ILE A N 1
ATOM 818 C CA . ILE A 1 106 ? 0.110 -1.768 -9.379 1.00 90.75 106 ILE A CA 1
ATOM 819 C C . ILE A 1 106 ? 1.119 -2.629 -10.115 1.00 90.75 106 ILE A C 1
ATOM 821 O O . ILE A 1 106 ? 2.137 -3.055 -9.563 1.00 90.75 106 ILE A O 1
ATOM 825 N N . ARG A 1 107 ? 0.822 -2.851 -11.388 1.00 88.81 107 ARG A N 1
ATOM 826 C CA . ARG A 1 107 ? 1.696 -3.511 -12.344 1.00 88.81 107 ARG A CA 1
ATOM 827 C C . ARG A 1 107 ? 2.224 -2.462 -13.306 1.00 88.81 107 ARG A C 1
ATOM 829 O O . ARG A 1 107 ? 1.467 -1.608 -13.755 1.00 88.81 107 ARG A O 1
ATOM 836 N N . LEU A 1 108 ? 3.508 -2.539 -13.633 1.00 83.00 108 LEU A N 1
ATOM 837 C CA . LEU A 1 108 ? 4.158 -1.632 -14.570 1.00 83.00 108 LEU A CA 1
ATOM 838 C C . LEU A 1 108 ? 4.919 -2.415 -15.623 1.00 83.00 108 LEU A C 1
ATOM 840 O O . LEU A 1 108 ? 5.503 -3.460 -15.337 1.00 83.00 108 LEU A O 1
ATOM 844 N N . SER A 1 109 ? 4.942 -1.882 -16.834 1.00 77.62 109 SER A N 1
ATOM 845 C CA . SER A 1 109 ? 5.690 -2.457 -17.944 1.00 77.62 109 SER A CA 1
ATOM 846 C C . SER A 1 109 ? 7.139 -1.969 -17.956 1.00 77.62 109 SER A C 1
ATOM 848 O O . SER A 1 109 ? 7.451 -0.886 -17.457 1.00 77.62 109 SER A O 1
ATOM 850 N N . TRP A 1 110 ? 8.034 -2.770 -18.536 1.00 68.94 110 TRP A N 1
ATOM 851 C CA . TRP A 1 110 ? 9.410 -2.362 -18.829 1.00 68.94 110 TRP A CA 1
ATOM 852 C C . TRP A 1 110 ? 9.560 -1.978 -20.311 1.00 68.94 110 TRP A C 1
ATOM 854 O O . TRP A 1 110 ? 8.977 -2.660 -21.159 1.00 68.94 110 TRP A O 1
ATOM 864 N N . PRO A 1 111 ? 10.338 -0.934 -20.654 1.00 64.38 111 PRO A N 1
ATOM 865 C CA . PRO A 1 111 ? 10.933 0.069 -19.759 1.00 64.38 111 PRO A CA 1
ATOM 866 C C . PRO A 1 111 ? 9.873 1.019 -19.176 1.00 64.38 111 PRO A C 1
ATOM 868 O O . PRO A 1 111 ? 8.848 1.255 -19.804 1.00 64.38 111 PRO A O 1
ATOM 871 N N . VAL A 1 112 ? 10.127 1.597 -17.997 1.00 62.62 112 VAL A N 1
ATOM 872 C CA . VAL A 1 112 ? 9.150 2.381 -17.199 1.00 62.62 112 VAL A CA 1
ATOM 873 C C . VAL A 1 112 ? 8.629 3.645 -17.911 1.00 62.62 112 VAL A C 1
ATOM 875 O O . VAL A 1 112 ? 7.530 4.128 -17.639 1.00 62.62 112 VAL A O 1
ATOM 878 N N . ASN A 1 113 ? 9.435 4.209 -18.806 1.00 59.16 113 ASN A N 1
ATOM 879 C CA . ASN A 1 113 ? 9.204 5.481 -19.497 1.00 59.16 113 ASN A CA 1
ATOM 880 C C . ASN A 1 113 ? 9.420 5.377 -21.020 1.00 59.16 113 ASN A C 1
ATOM 882 O O . ASN A 1 113 ? 9.598 6.397 -21.686 1.00 59.16 113 ASN A O 1
ATOM 886 N N . GLY A 1 114 ? 9.478 4.159 -21.571 1.00 52.84 114 GLY A N 1
ATOM 887 C CA . GLY A 1 114 ? 9.833 3.952 -22.979 1.00 52.84 114 GLY A CA 1
ATOM 888 C C . GLY A 1 114 ? 11.312 4.218 -23.313 1.00 52.84 114 GLY A C 1
ATOM 889 O O . GLY A 1 114 ? 11.685 4.117 -24.481 1.00 52.84 114 GLY A O 1
ATOM 890 N N . TRP A 1 115 ? 12.153 4.579 -22.332 1.00 49.47 115 TRP A N 1
ATOM 891 C CA . TRP A 1 115 ? 13.582 4.842 -22.518 1.00 49.47 115 TRP A CA 1
ATOM 892 C C . TRP A 1 115 ? 14.408 3.616 -22.119 1.00 49.47 115 TRP A C 1
ATOM 894 O O . TRP A 1 115 ? 14.373 3.174 -20.973 1.00 49.47 115 TRP A O 1
ATOM 904 N N . ASP A 1 116 ? 15.148 3.079 -23.087 1.00 52.59 116 ASP A N 1
ATOM 905 C CA . ASP A 1 116 ? 16.073 1.962 -22.909 1.00 52.59 116 ASP A CA 1
ATOM 906 C C . ASP A 1 116 ? 17.496 2.506 -22.646 1.00 52.59 116 ASP A C 1
ATOM 908 O O . ASP A 1 116 ? 18.089 3.116 -23.544 1.00 52.59 116 ASP A O 1
ATOM 912 N N . PRO A 1 117 ? 18.067 2.318 -21.440 1.00 49.84 117 PRO A N 1
ATOM 913 C CA . PRO A 1 117 ? 19.418 2.774 -21.119 1.00 49.84 117 PRO A CA 1
ATOM 914 C C . PRO A 1 117 ? 20.514 2.025 -21.889 1.00 49.84 117 PRO A C 1
ATOM 916 O O . PRO A 1 117 ? 21.624 2.546 -22.002 1.00 49.84 117 PRO A O 1
ATOM 919 N N . ALA A 1 118 ? 20.232 0.829 -22.420 1.00 51.78 118 ALA A N 1
ATOM 920 C CA . ALA A 1 118 ? 21.186 0.070 -23.225 1.00 51.78 118 ALA A CA 1
ATOM 921 C C . ALA A 1 118 ? 21.312 0.616 -24.660 1.00 51.78 118 ALA A C 1
ATOM 923 O O . ALA A 1 118 ? 22.285 0.303 -25.345 1.00 51.78 118 ALA A O 1
ATOM 924 N N . ASP A 1 119 ? 20.366 1.449 -25.114 1.00 51.56 119 ASP A N 1
ATOM 925 C CA . ASP A 1 119 ? 20.341 1.992 -26.476 1.00 51.56 119 ASP A CA 1
ATOM 926 C C . ASP A 1 119 ? 19.815 3.448 -26.527 1.00 51.56 119 ASP A C 1
ATOM 928 O O . ASP A 1 119 ? 18.731 3.733 -27.051 1.00 51.56 119 ASP A O 1
ATOM 932 N N . PRO A 1 120 ? 20.581 4.423 -25.999 1.00 52.66 120 PRO A N 1
ATOM 933 C CA . PRO A 1 120 ? 20.131 5.813 -25.865 1.00 52.66 120 PRO A CA 1
ATOM 934 C C . PRO A 1 120 ? 19.883 6.533 -27.209 1.00 52.66 120 PRO A C 1
ATOM 936 O O . PRO A 1 120 ? 19.181 7.555 -27.253 1.00 52.66 120 PRO A O 1
ATOM 939 N N . GLY A 1 121 ? 20.442 6.017 -28.311 1.00 48.81 121 GLY A N 1
ATOM 940 C CA . GLY A 1 121 ? 20.418 6.633 -29.642 1.00 48.81 121 GLY A CA 1
ATOM 941 C C . GLY A 1 121 ? 19.330 6.116 -30.589 1.00 48.81 121 GLY A C 1
ATOM 942 O O . GLY A 1 121 ? 19.046 6.768 -31.595 1.00 48.81 121 GLY A O 1
ATOM 943 N N . ASN A 1 122 ? 18.692 4.983 -30.292 1.00 52.47 122 ASN A N 1
ATOM 944 C CA . ASN A 1 122 ? 17.788 4.334 -31.238 1.00 52.47 122 ASN A CA 1
ATOM 945 C C . ASN A 1 122 ? 16.360 4.884 -31.165 1.00 52.47 122 ASN A C 1
ATOM 947 O O . ASN A 1 122 ? 15.522 4.493 -30.353 1.00 52.47 122 ASN A O 1
ATOM 951 N N . THR A 1 123 ? 16.071 5.821 -32.063 1.00 48.56 123 THR A N 1
ATOM 952 C CA . THR A 1 123 ? 14.765 6.471 -32.211 1.00 48.56 123 THR A CA 1
ATOM 953 C C . THR A 1 123 ? 13.677 5.561 -32.792 1.00 48.56 123 THR A C 1
ATOM 955 O O . THR A 1 123 ? 12.500 5.892 -32.664 1.00 48.56 123 THR A O 1
ATOM 958 N N . ALA A 1 124 ? 14.019 4.402 -33.370 1.00 44.84 124 ALA A N 1
ATOM 959 C CA . ALA A 1 124 ? 13.037 3.458 -33.915 1.00 44.84 124 ALA A CA 1
ATOM 960 C C . ALA A 1 124 ? 12.301 2.666 -32.816 1.00 44.84 124 ALA A C 1
ATOM 962 O O . ALA A 1 124 ? 11.125 2.349 -32.980 1.00 44.84 124 ALA A O 1
ATOM 963 N N . LYS A 1 125 ? 12.946 2.439 -31.661 1.00 47.50 125 LYS A N 1
ATOM 964 C CA . LYS A 1 125 ? 12.315 1.872 -30.454 1.00 47.50 125 LYS A CA 1
ATOM 965 C C . LYS A 1 125 ? 11.545 2.910 -29.626 1.00 47.50 125 LYS A C 1
ATOM 967 O O . LYS A 1 125 ? 10.837 2.542 -28.703 1.00 47.50 125 LYS A O 1
ATOM 972 N N . ARG A 1 126 ? 11.614 4.207 -29.961 1.00 47.72 126 ARG A N 1
ATOM 973 C CA . ARG A 1 126 ? 10.883 5.288 -29.257 1.00 47.72 126 ARG A CA 1
ATOM 974 C C . ARG A 1 126 ? 9.391 5.374 -29.604 1.00 47.72 126 ARG A C 1
ATOM 976 O O . ARG A 1 126 ? 8.731 6.330 -29.207 1.00 47.72 126 ARG A O 1
ATOM 983 N N . ARG A 1 127 ? 8.841 4.405 -30.338 1.00 47.56 127 ARG A N 1
ATOM 984 C CA . ARG A 1 127 ? 7.393 4.277 -30.568 1.00 47.56 127 ARG A CA 1
ATOM 985 C C . ARG A 1 127 ? 6.784 3.221 -29.646 1.00 47.56 127 ARG A C 1
ATOM 987 O O . ARG A 1 127 ? 6.080 2.333 -30.108 1.00 47.56 127 ARG A O 1
ATOM 994 N N . PHE A 1 128 ? 7.063 3.303 -28.350 1.00 55.53 128 PHE A N 1
ATOM 995 C CA . PHE A 1 128 ? 6.186 2.667 -27.372 1.00 55.53 128 PHE A CA 1
ATOM 996 C C . PHE A 1 128 ? 5.013 3.619 -27.160 1.00 55.53 128 PHE A C 1
ATOM 998 O O . PHE A 1 128 ? 5.160 4.660 -26.522 1.00 55.53 128 PHE A O 1
ATOM 1005 N N . ASP A 1 129 ? 3.889 3.319 -27.809 1.00 54.16 129 ASP A N 1
ATOM 1006 C CA . ASP A 1 129 ? 2.662 4.093 -27.659 1.00 54.16 129 ASP A CA 1
ATOM 1007 C C . ASP A 1 129 ? 2.105 3.827 -26.250 1.00 54.16 129 ASP A C 1
ATOM 1009 O O . ASP A 1 129 ? 1.747 2.680 -25.964 1.00 54.16 129 ASP A O 1
ATOM 1013 N N . PRO A 1 130 ? 2.036 4.832 -25.356 1.00 53.94 130 PRO A N 1
ATOM 1014 C CA . PRO A 1 130 ? 1.450 4.668 -24.026 1.00 53.94 130 PRO A CA 1
ATOM 1015 C C . PRO A 1 130 ? -0.036 4.279 -24.076 1.00 53.94 130 PRO A C 1
ATOM 1017 O O . PRO A 1 130 ? -0.578 3.878 -23.054 1.00 53.94 130 PRO A O 1
ATOM 1020 N N . ASN A 1 131 ? -0.678 4.365 -25.247 1.00 58.25 131 ASN A N 1
ATOM 1021 C CA . ASN A 1 131 ? -2.040 3.889 -25.484 1.00 58.25 131 ASN A CA 1
ATOM 1022 C C . ASN A 1 131 ? -2.101 2.425 -25.950 1.00 58.25 131 ASN A C 1
ATOM 1024 O O . ASN A 1 131 ? -3.185 1.936 -26.269 1.00 58.25 131 ASN A O 1
ATOM 1028 N N . THR A 1 132 ? -0.966 1.719 -26.030 1.00 63.06 132 THR A N 1
ATOM 1029 C CA . THR A 1 132 ? -0.961 0.283 -26.338 1.00 63.06 132 THR A CA 1
ATOM 1030 C C . THR A 1 132 ? -1.702 -0.457 -25.221 1.00 63.06 132 THR A C 1
ATOM 1032 O O . THR A 1 132 ? -1.276 -0.367 -24.066 1.00 63.06 132 THR A O 1
ATOM 1035 N N . PRO A 1 133 ? -2.784 -1.196 -25.526 1.00 61.69 133 PRO A N 1
ATOM 1036 C CA . PRO A 1 133 ? -3.521 -1.946 -24.514 1.00 61.69 133 PRO A CA 1
ATOM 1037 C C . PRO A 1 133 ? -2.597 -2.888 -23.732 1.00 61.69 133 PRO A C 1
ATOM 1039 O O . PRO A 1 133 ? -1.761 -3.569 -24.326 1.00 61.69 133 PRO A O 1
ATOM 1042 N N . GLY A 1 134 ? -2.735 -2.915 -22.405 1.00 64.50 134 GLY A N 1
ATOM 1043 C CA . GLY A 1 134 ? -1.915 -3.747 -21.516 1.00 64.50 134 GLY A CA 1
ATOM 1044 C C . GLY A 1 134 ? -0.523 -3.197 -21.172 1.00 64.50 134 GLY A C 1
ATOM 1045 O O . GLY A 1 134 ? 0.178 -3.816 -20.367 1.00 64.50 134 GLY A O 1
ATOM 1046 N N . TYR A 1 135 ? -0.117 -2.049 -21.730 1.00 73.12 135 TYR A N 1
ATOM 1047 C CA . TYR A 1 135 ? 1.110 -1.362 -21.327 1.00 73.12 135 TYR A CA 1
ATOM 1048 C C . TYR A 1 135 ? 0.851 -0.408 -20.161 1.00 73.12 135 TYR A C 1
ATOM 1050 O O . TYR A 1 135 ? -0.012 0.466 -20.222 1.00 73.12 135 TYR A O 1
ATOM 1058 N N . CYS A 1 136 ? 1.646 -0.545 -19.104 1.00 78.69 136 CYS A N 1
ATOM 1059 C CA . CYS A 1 136 ? 1.412 0.153 -17.852 1.00 78.69 136 CYS A CA 1
ATOM 1060 C C . CYS A 1 136 ? 2.545 1.095 -17.484 1.00 78.69 136 CYS A C 1
ATOM 1062 O O . CYS A 1 136 ? 3.554 0.695 -16.898 1.00 78.69 136 CYS A O 1
ATOM 1064 N N . THR A 1 137 ? 2.343 2.376 -17.797 1.00 78.00 137 THR A N 1
ATOM 1065 C CA . THR A 1 137 ? 3.195 3.453 -17.287 1.00 78.00 137 THR A CA 1
ATOM 1066 C C . THR A 1 137 ? 2.848 3.756 -15.828 1.00 78.00 137 THR A C 1
ATOM 1068 O O . THR A 1 137 ? 1.697 3.583 -15.415 1.00 78.00 137 THR A O 1
ATOM 1071 N N . PRO A 1 138 ? 3.784 4.297 -15.031 1.00 80.00 138 PRO A N 1
ATOM 1072 C CA . PRO A 1 138 ? 3.462 4.705 -13.665 1.00 80.00 138 PRO A CA 1
ATOM 1073 C C . PRO A 1 138 ? 2.407 5.817 -13.598 1.00 80.00 138 PRO A C 1
ATOM 1075 O O . PRO A 1 138 ? 1.647 5.891 -12.636 1.00 80.00 138 PRO A O 1
ATOM 1078 N N . GLY A 1 139 ? 2.336 6.675 -14.624 1.00 78.50 139 GLY A N 1
ATOM 1079 C CA . GLY A 1 139 ? 1.297 7.699 -14.740 1.00 78.50 139 GLY A CA 1
ATOM 1080 C C . GLY A 1 139 ? -0.097 7.088 -14.887 1.00 78.50 139 GLY A C 1
ATOM 1081 O O . GLY A 1 139 ? -0.998 7.458 -14.131 1.00 78.50 139 GLY A O 1
ATOM 1082 N N . GLN A 1 140 ? -0.241 6.119 -15.798 1.00 81.19 140 GLN A N 1
ATOM 1083 C CA . GLN A 1 140 ? -1.487 5.377 -15.995 1.00 81.19 140 GLN A CA 1
ATOM 1084 C C . GLN A 1 140 ? -1.855 4.580 -14.742 1.00 81.19 140 GLN A C 1
ATOM 1086 O O . GLN A 1 140 ? -2.966 4.705 -14.244 1.00 81.19 140 GLN A O 1
ATOM 1091 N N . ALA A 1 141 ? -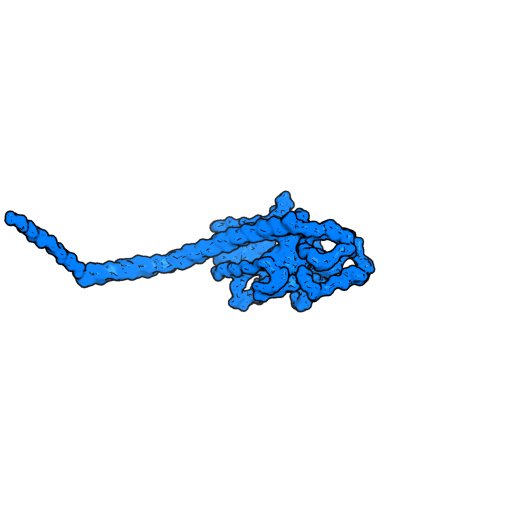0.903 3.854 -14.153 1.00 85.44 141 ALA A N 1
ATOM 1092 C CA . ALA A 1 141 ? -1.129 3.093 -12.928 1.00 85.44 141 ALA A CA 1
ATOM 1093 C C . ALA A 1 141 ? -1.589 3.974 -11.754 1.00 85.44 141 ALA A C 1
ATOM 1095 O O . ALA A 1 141 ? -2.492 3.600 -11.006 1.00 85.44 141 ALA A O 1
ATOM 1096 N N . ALA A 1 142 ? -1.016 5.173 -11.605 1.00 83.75 142 ALA A N 1
ATOM 1097 C CA . ALA A 1 142 ? -1.460 6.134 -10.600 1.00 83.75 142 ALA A CA 1
ATOM 1098 C C . ALA A 1 142 ? -2.893 6.628 -10.868 1.00 83.75 142 ALA A C 1
ATOM 1100 O O . ALA A 1 142 ? -3.657 6.850 -9.928 1.00 83.75 142 ALA A O 1
ATOM 1101 N N . GLN A 1 143 ? -3.275 6.807 -12.136 1.00 84.44 143 GLN A N 1
ATOM 1102 C CA . GLN A 1 143 ? -4.637 7.180 -12.517 1.00 84.44 143 GLN A CA 1
ATOM 1103 C C . GLN A 1 143 ? -5.632 6.040 -12.274 1.00 84.44 143 GLN A C 1
ATOM 1105 O O . GLN A 1 143 ? -6.655 6.272 -11.632 1.00 84.44 143 GLN A O 1
ATOM 1110 N N . ASP A 1 144 ? -5.308 4.820 -12.692 1.00 87.88 144 ASP A N 1
ATOM 1111 C CA . ASP A 1 144 ? -6.128 3.624 -12.480 1.00 87.88 144 ASP A CA 1
ATOM 1112 C C . ASP A 1 144 ? -6.344 3.358 -10.986 1.00 87.88 144 ASP A C 1
ATOM 1114 O O . ASP A 1 144 ? -7.464 3.111 -10.538 1.00 87.88 144 ASP A O 1
ATOM 1118 N N . ALA A 1 145 ? -5.296 3.519 -10.173 1.00 89.06 145 ALA A N 1
ATOM 1119 C CA . ALA A 1 145 ? -5.384 3.424 -8.721 1.00 89.06 145 ALA A CA 1
ATOM 1120 C C . ALA A 1 145 ? -6.348 4.455 -8.114 1.00 89.06 145 ALA A C 1
ATOM 1122 O O . ALA A 1 145 ? -7.159 4.110 -7.249 1.00 89.06 145 ALA A O 1
ATOM 1123 N N . ARG A 1 146 ? -6.308 5.711 -8.582 1.00 85.62 146 ARG A N 1
ATOM 1124 C CA . ARG A 1 146 ? -7.255 6.758 -8.154 1.00 85.62 146 ARG A CA 1
ATOM 1125 C C . ARG A 1 146 ? -8.687 6.431 -8.572 1.00 85.62 146 ARG A C 1
ATOM 1127 O O . ARG A 1 146 ? -9.600 6.552 -7.753 1.00 85.62 146 ARG A O 1
ATOM 1134 N N . ASN A 1 147 ? -8.867 5.954 -9.799 1.00 88.00 147 ASN A N 1
ATOM 1135 C CA . ASN A 1 147 ? -10.163 5.540 -10.333 1.00 88.00 147 ASN A CA 1
ATOM 1136 C C . ASN A 1 147 ? -10.684 4.252 -9.672 1.00 88.00 147 ASN A C 1
ATOM 1138 O O . ASN A 1 147 ? -11.883 3.993 -9.690 1.00 88.00 147 ASN A O 1
ATOM 1142 N N . GLY A 1 148 ? -9.800 3.453 -9.066 1.00 88.94 148 GLY A N 1
ATOM 1143 C CA . GLY A 1 148 ? -10.126 2.139 -8.511 1.00 88.94 148 GLY A CA 1
ATOM 1144 C C . GLY A 1 148 ? -10.390 1.067 -9.570 1.00 88.94 148 GLY A C 1
ATOM 1145 O O . GLY A 1 148 ? -10.948 0.029 -9.235 1.00 88.94 148 GLY A O 1
ATOM 1146 N N . SER A 1 149 ? -10.020 1.316 -10.828 1.00 90.00 149 SER A N 1
ATOM 1147 C CA . SER A 1 149 ? -10.142 0.370 -11.941 1.00 90.00 149 SER A CA 1
ATOM 1148 C C . SER A 1 149 ? -9.187 0.750 -13.073 1.00 90.00 149 SER A C 1
ATOM 1150 O O . SER A 1 149 ? -8.856 1.926 -13.225 1.00 90.00 149 SER A O 1
ATOM 1152 N N . GLY A 1 150 ? -8.766 -0.246 -13.851 1.00 86.06 150 GLY A N 1
ATOM 1153 C CA . GLY A 1 150 ? -7.900 -0.098 -15.020 1.00 86.06 150 GLY A CA 1
ATOM 1154 C C . GLY A 1 150 ? -6.901 -1.249 -15.132 1.00 86.06 150 GLY A C 1
ATOM 1155 O O . GLY A 1 150 ? -6.710 -1.997 -14.173 1.00 86.06 150 GLY A O 1
ATOM 1156 N N . ASP A 1 151 ? -6.279 -1.394 -16.298 1.00 83.25 151 ASP A N 1
ATOM 1157 C CA . ASP A 1 151 ? -5.419 -2.543 -16.625 1.00 83.25 151 ASP A CA 1
ATOM 1158 C C . ASP A 1 151 ? -4.131 -2.584 -15.786 1.00 83.25 151 ASP A C 1
ATOM 1160 O O . ASP A 1 151 ? -3.521 -3.640 -15.608 1.00 83.25 151 ASP A O 1
ATOM 1164 N N . CYS A 1 152 ? -3.713 -1.437 -15.247 1.00 85.00 152 CYS A N 1
ATOM 1165 C CA . CYS A 1 152 ? -2.481 -1.309 -14.471 1.00 85.00 152 CYS A CA 1
ATOM 1166 C C . CYS A 1 152 ? -2.691 -1.457 -12.966 1.00 85.00 152 CYS A C 1
ATOM 1168 O O . CYS A 1 152 ? -1.723 -1.529 -12.198 1.00 85.00 152 CYS A O 1
ATOM 1170 N N . LEU A 1 153 ? -3.952 -1.508 -12.540 1.00 90.38 153 LEU A N 1
ATOM 1171 C CA . LEU A 1 153 ? -4.335 -1.728 -11.160 1.00 90.38 153 LEU A CA 1
ATOM 1172 C C . LEU A 1 153 ? -4.472 -3.228 -10.899 1.00 90.38 153 LEU A C 1
ATOM 1174 O O . LEU A 1 153 ? -5.340 -3.889 -11.457 1.00 90.38 153 LEU A O 1
ATOM 1178 N N . VAL A 1 154 ? -3.651 -3.746 -9.990 1.00 90.38 154 VAL A N 1
ATOM 1179 C CA . VAL A 1 154 ? -3.806 -5.116 -9.485 1.00 90.38 154 VAL A CA 1
ATOM 1180 C C . VAL A 1 154 ? -4.889 -5.132 -8.413 1.00 90.38 154 VAL A C 1
ATOM 1182 O O . VAL A 1 154 ? -5.840 -5.903 -8.483 1.00 90.38 154 VAL A O 1
ATOM 1185 N N . GLU A 1 155 ? -4.769 -4.244 -7.426 1.00 93.06 155 GLU A N 1
ATOM 1186 C CA . GLU A 1 155 ? -5.725 -4.157 -6.327 1.00 93.06 155 GLU A CA 1
ATOM 1187 C C . GLU A 1 155 ? -5.677 -2.781 -5.671 1.00 93.06 155 GLU A C 1
ATOM 1189 O O . GLU A 1 155 ? -4.612 -2.187 -5.508 1.00 93.06 155 GLU A O 1
ATOM 1194 N N . ARG A 1 156 ? -6.832 -2.285 -5.228 1.00 91.62 156 ARG A N 1
ATOM 1195 C CA . ARG A 1 156 ? -6.928 -1.089 -4.391 1.00 91.62 156 ARG A CA 1
ATOM 1196 C C . ARG A 1 156 ? -7.384 -1.472 -2.990 1.00 91.62 156 ARG A C 1
ATOM 1198 O O . ARG A 1 156 ? -8.455 -2.050 -2.826 1.00 91.62 156 ARG A O 1
ATOM 1205 N N . VAL A 1 157 ? -6.628 -1.048 -1.981 1.00 90.75 157 VAL A N 1
ATOM 1206 C CA . VAL A 1 157 ? -6.956 -1.278 -0.572 1.00 90.75 157 VAL A CA 1
ATOM 1207 C C . VAL A 1 157 ? -7.279 0.050 0.101 1.00 90.75 157 VAL A C 1
ATOM 1209 O O . VAL A 1 157 ? -6.429 0.932 0.237 1.00 90.75 157 VAL A O 1
ATOM 1212 N N . ASN A 1 158 ? -8.532 0.196 0.530 1.00 88.62 158 ASN A N 1
ATOM 1213 C CA . ASN A 1 158 ? -8.982 1.361 1.284 1.00 88.62 158 ASN A CA 1
ATOM 1214 C C . ASN A 1 158 ? -8.666 1.173 2.768 1.00 88.62 158 ASN A C 1
ATOM 1216 O O . ASN A 1 158 ? -9.002 0.143 3.348 1.00 88.62 158 ASN A O 1
ATOM 1220 N N . LEU A 1 159 ? -8.076 2.189 3.386 1.00 84.56 159 LEU A N 1
ATOM 1221 C CA . LEU A 1 159 ? -7.756 2.170 4.805 1.00 84.56 159 LEU A CA 1
ATOM 1222 C C . LEU A 1 159 ? -8.988 2.472 5.663 1.00 84.56 159 LEU A C 1
ATOM 1224 O O . LEU A 1 159 ? -9.948 3.127 5.228 1.00 84.56 159 LEU A O 1
ATOM 1228 N N . SER A 1 160 ? -8.958 2.001 6.909 1.00 83.75 160 SER A N 1
ATOM 1229 C CA . SER A 1 160 ? -9.988 2.324 7.888 1.00 83.75 160 SER A CA 1
ATOM 1230 C C . SER A 1 160 ? -10.003 3.819 8.239 1.00 83.75 160 SER A C 1
ATOM 1232 O O . SER A 1 160 ? -9.054 4.574 8.019 1.00 83.75 160 SER A O 1
ATOM 1234 N N . SER A 1 161 ? -11.138 4.295 8.754 1.00 78.00 161 SER A N 1
ATOM 1235 C CA . SER A 1 161 ? -11.283 5.702 9.129 1.00 78.00 161 SER A CA 1
ATOM 1236 C C . SER A 1 161 ? -10.306 6.070 10.252 1.00 78.00 161 SER A C 1
ATOM 1238 O O . SER A 1 161 ? -10.274 5.400 11.282 1.00 78.00 161 SER A O 1
ATOM 1240 N N . GLY A 1 162 ? -9.560 7.163 10.075 1.00 72.00 162 GLY A N 1
ATOM 1241 C CA . GLY A 1 162 ? -8.579 7.649 11.052 1.00 72.00 162 GLY A CA 1
ATOM 1242 C C . GLY A 1 162 ? -7.150 7.150 10.825 1.00 72.00 162 GLY A C 1
ATOM 1243 O O . GLY A 1 162 ? -6.258 7.573 11.558 1.00 72.00 162 GLY A O 1
ATOM 1244 N N . VAL A 1 163 ? -6.929 6.303 9.814 1.00 75.62 163 VAL A N 1
ATOM 1245 C CA . VAL A 1 163 ? -5.588 6.019 9.296 1.00 75.62 163 VAL A CA 1
ATOM 1246 C C . VAL A 1 163 ? -5.211 7.096 8.297 1.00 75.62 163 VAL A C 1
ATOM 1248 O O . VAL A 1 163 ? -5.927 7.311 7.316 1.00 75.62 163 VAL A O 1
ATOM 1251 N N . THR A 1 164 ? -4.081 7.751 8.521 1.00 74.56 164 THR A N 1
ATOM 1252 C CA . THR A 1 164 ? -3.536 8.726 7.579 1.00 74.56 164 THR A CA 1
ATOM 1253 C C . THR A 1 164 ? -2.117 8.347 7.193 1.00 74.56 164 THR A C 1
ATOM 1255 O O . THR A 1 164 ? -1.343 7.832 8.000 1.00 74.56 164 THR A O 1
ATOM 1258 N N . PHE A 1 165 ? -1.764 8.604 5.937 1.00 73.25 165 PHE A N 1
ATOM 1259 C CA . PHE A 1 165 ? -0.368 8.583 5.526 1.00 73.25 165 PHE A CA 1
ATOM 1260 C C . PHE A 1 165 ? 0.247 9.926 5.883 1.00 73.25 165 PHE A C 1
ATOM 1262 O O . PHE A 1 165 ? -0.149 10.962 5.338 1.00 73.25 165 PHE A O 1
ATOM 1269 N N . THR A 1 166 ? 1.236 9.911 6.769 1.00 67.44 166 THR A N 1
ATOM 1270 C CA . THR A 1 166 ? 2.145 11.043 6.876 1.00 67.44 166 THR A CA 1
ATOM 1271 C C . THR A 1 166 ? 3.337 10.737 6.012 1.00 67.44 166 THR A C 1
ATOM 1273 O O . THR A 1 166 ? 4.257 9.993 6.355 1.00 67.44 166 THR A O 1
ATOM 1276 N N . LEU A 1 167 ? 3.262 11.318 4.827 1.00 61.16 167 LEU A N 1
ATOM 1277 C CA . LEU A 1 167 ? 4.386 11.381 3.945 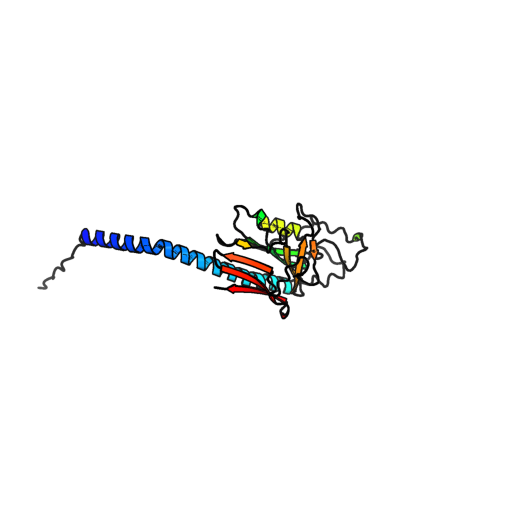1.00 61.16 167 LEU A CA 1
ATOM 1278 C C . LEU A 1 167 ? 5.396 12.381 4.556 1.00 61.16 167 LEU A C 1
ATOM 1280 O O . LEU A 1 167 ? 5.045 13.523 4.843 1.00 61.16 167 LEU A O 1
ATOM 1284 N N . LEU A 1 168 ? 6.633 11.936 4.813 1.00 60.94 168 LEU A N 1
ATOM 1285 C CA . LEU A 1 168 ? 7.768 12.775 5.220 1.00 60.94 168 LEU A CA 1
ATOM 1286 C C . LEU A 1 168 ? 7.835 14.066 4.368 1.00 60.94 168 LEU A C 1
ATOM 1288 O O . LEU A 1 168 ? 7.501 14.011 3.182 1.00 60.94 168 LEU A O 1
ATOM 1292 N N . PRO A 1 169 ? 8.296 15.207 4.922 1.00 48.19 169 PRO A N 1
ATOM 1293 C CA . PRO A 1 169 ? 8.093 16.579 4.405 1.00 48.19 169 PRO A CA 1
ATOM 1294 C C . PRO A 1 169 ? 8.580 16.908 2.973 1.00 48.19 169 PRO A C 1
ATOM 1296 O O . PRO A 1 169 ? 8.440 18.042 2.518 1.00 48.19 169 PRO A O 1
ATOM 1299 N N . TYR A 1 170 ? 9.088 15.933 2.222 1.00 49.22 170 TYR A N 1
ATOM 1300 C CA . TYR A 1 170 ? 9.584 16.065 0.848 1.00 49.22 170 TYR A CA 1
ATOM 1301 C C . TYR A 1 170 ? 8.837 15.173 -0.164 1.00 49.22 170 TYR A C 1
ATOM 1303 O O . TYR A 1 170 ? 9.316 14.936 -1.274 1.00 49.22 170 TYR A O 1
ATOM 1311 N N . MET A 1 171 ? 7.658 14.666 0.201 1.00 52.62 171 MET A N 1
ATOM 1312 C CA . MET A 1 171 ? 6.865 13.717 -0.593 1.00 52.62 171 MET A CA 1
ATOM 1313 C C . MET A 1 171 ? 5.618 14.343 -1.246 1.00 52.62 171 MET A C 1
ATOM 1315 O O . MET A 1 171 ? 4.578 13.711 -1.382 1.00 52.62 171 MET A O 1
ATOM 1319 N N . TRP A 1 172 ? 5.748 15.574 -1.743 1.00 55.41 172 TRP A N 1
ATOM 1320 C CA . TRP A 1 172 ? 4.744 16.285 -2.561 1.00 55.41 172 TRP A CA 1
ATOM 1321 C C . TRP A 1 172 ? 4.606 15.723 -3.991 1.00 55.41 172 TRP A C 1
ATOM 1323 O O . TRP A 1 172 ? 4.187 16.419 -4.911 1.00 55.41 172 TRP A O 1
ATOM 1333 N N . ARG A 1 173 ? 5.080 14.498 -4.231 1.00 64.94 173 ARG A N 1
ATOM 1334 C CA . ARG A 1 173 ? 5.232 13.901 -5.561 1.00 64.94 173 ARG A CA 1
ATOM 1335 C C . ARG A 1 173 ? 4.707 12.479 -5.531 1.00 64.94 173 ARG A C 1
ATOM 1337 O O . ARG A 1 173 ? 4.883 11.783 -4.534 1.00 64.94 173 ARG A O 1
ATOM 1344 N N . ASN A 1 174 ? 4.128 12.037 -6.645 1.00 70.38 174 ASN A N 1
ATOM 1345 C CA . ASN A 1 174 ? 3.788 10.631 -6.816 1.00 70.38 174 ASN A CA 1
ATOM 1346 C C . ASN A 1 174 ? 5.073 9.799 -6.724 1.00 70.38 174 ASN A C 1
ATOM 1348 O O . ASN A 1 174 ? 6.042 10.059 -7.443 1.00 70.38 174 ASN A O 1
ATOM 1352 N N . ARG A 1 175 ? 5.063 8.810 -5.833 1.00 72.88 175 ARG A N 1
ATOM 1353 C CA . ARG A 1 175 ? 6.128 7.821 -5.694 1.00 72.88 175 ARG A CA 1
ATOM 1354 C C . ARG A 1 175 ? 5.528 6.439 -5.844 1.00 72.88 175 ARG A C 1
ATOM 1356 O O . ARG A 1 175 ? 4.435 6.169 -5.345 1.00 72.88 175 ARG A O 1
ATOM 1363 N N . VAL A 1 176 ? 6.263 5.576 -6.524 1.00 80.62 176 VAL A N 1
ATOM 1364 C CA . VAL A 1 176 ? 5.949 4.155 -6.589 1.00 80.62 176 VAL A CA 1
ATOM 1365 C C . VAL A 1 176 ? 7.150 3.404 -6.060 1.00 80.62 176 VAL A C 1
ATOM 1367 O O . VAL A 1 176 ? 8.272 3.598 -6.526 1.00 80.62 176 VAL A O 1
ATOM 1370 N N . ILE A 1 177 ? 6.899 2.543 -5.083 1.00 83.69 177 ILE A N 1
ATOM 1371 C CA . ILE A 1 177 ? 7.897 1.598 -4.607 1.00 83.69 177 ILE A CA 1
ATOM 1372 C C . ILE A 1 177 ? 7.594 0.280 -5.295 1.00 83.69 177 ILE A C 1
ATOM 1374 O O . ILE A 1 177 ? 6.483 -0.230 -5.154 1.00 83.69 177 ILE A O 1
ATOM 1378 N N . ALA A 1 178 ? 8.545 -0.254 -6.051 1.00 86.38 178 ALA A N 1
ATOM 1379 C CA . ALA A 1 178 ? 8.315 -1.445 -6.849 1.00 86.38 178 ALA A CA 1
ATOM 1380 C C . ALA A 1 178 ? 9.452 -2.453 -6.730 1.00 86.38 178 ALA A C 1
ATOM 1382 O O . ALA A 1 178 ? 10.590 -2.114 -6.430 1.00 86.38 178 ALA A O 1
ATOM 1383 N N . TYR A 1 179 ? 9.122 -3.707 -6.984 1.00 85.94 179 TYR A N 1
ATOM 1384 C CA . TYR A 1 179 ? 10.054 -4.789 -7.208 1.00 85.94 179 TYR A CA 1
ATOM 1385 C C . TYR A 1 179 ? 10.185 -5.006 -8.706 1.00 85.94 179 TYR A C 1
ATOM 1387 O O . TYR A 1 179 ? 9.178 -5.182 -9.396 1.00 85.94 179 TYR A O 1
ATOM 1395 N N . ARG A 1 180 ? 11.420 -4.998 -9.201 1.00 82.25 180 ARG A N 1
ATOM 1396 C CA . ARG A 1 180 ? 11.720 -5.397 -10.570 1.00 82.25 180 ARG A CA 1
ATOM 1397 C C . ARG A 1 180 ? 11.430 -6.888 -10.740 1.00 82.25 180 ARG A C 1
ATOM 1399 O O . ARG A 1 180 ? 11.768 -7.696 -9.875 1.00 82.25 180 ARG A O 1
ATOM 1406 N N . ALA A 1 181 ? 10.802 -7.239 -11.849 1.00 82.25 181 ALA A N 1
ATOM 1407 C CA . ALA A 1 181 ? 10.564 -8.613 -12.254 1.00 82.25 181 ALA A CA 1
ATOM 1408 C C . ALA A 1 181 ? 11.704 -9.122 -13.162 1.00 82.25 181 ALA A C 1
ATOM 1410 O O . ALA A 1 181 ? 12.127 -8.384 -14.047 1.00 82.25 181 ALA A O 1
ATOM 1411 N N . PRO A 1 182 ? 12.194 -10.364 -13.001 1.00 79.75 182 PRO A N 1
ATOM 1412 C CA . PRO A 1 182 ? 11.902 -11.310 -11.924 1.00 79.75 182 PRO A CA 1
ATOM 1413 C C . PRO A 1 182 ? 12.854 -11.177 -10.732 1.00 79.75 182 PRO A C 1
ATOM 1415 O O . PRO A 1 182 ? 12.694 -11.863 -9.725 1.00 79.75 182 PRO A O 1
ATOM 1418 N N . SER A 1 183 ? 13.856 -10.299 -10.834 1.00 79.19 183 SER A N 1
ATOM 1419 C CA . SER A 1 183 ? 14.969 -10.182 -9.885 1.00 79.19 183 SER A CA 1
ATOM 1420 C C . SER A 1 183 ? 14.559 -9.834 -8.450 1.00 79.19 183 SER A C 1
ATOM 1422 O O . SER A 1 183 ? 15.367 -9.978 -7.534 1.00 79.19 183 SER A O 1
ATOM 1424 N N . GLN A 1 184 ? 13.326 -9.368 -8.230 1.00 83.69 184 GLN A N 1
ATOM 1425 C CA . GLN A 1 184 ? 12.841 -8.846 -6.951 1.00 83.69 184 GLN A CA 1
ATOM 1426 C C . GLN A 1 184 ? 13.741 -7.730 -6.401 1.00 83.69 184 GLN A C 1
ATOM 1428 O O . GLN A 1 184 ? 13.799 -7.505 -5.188 1.00 83.69 184 GLN A O 1
ATOM 1433 N N . GLN A 1 185 ? 14.447 -7.012 -7.279 1.00 81.75 185 GLN A N 1
ATOM 1434 C CA . GLN A 1 185 ? 15.227 -5.856 -6.871 1.00 81.75 185 GLN A CA 1
ATOM 1435 C C . GLN A 1 185 ? 14.269 -4.727 -6.496 1.00 81.75 185 GLN A C 1
ATOM 1437 O O . GLN A 1 185 ? 13.427 -4.328 -7.301 1.00 81.75 185 GLN A O 1
ATOM 1442 N N . LEU A 1 186 ? 14.391 -4.211 -5.272 1.00 80.94 186 LEU A N 1
ATOM 1443 C CA . LEU A 1 186 ? 13.601 -3.065 -4.839 1.00 80.94 186 LEU A CA 1
ATOM 1444 C C . LEU A 1 186 ? 14.095 -1.801 -5.547 1.00 80.94 186 LEU A C 1
ATOM 1446 O O . LEU A 1 186 ? 15.266 -1.434 -5.446 1.00 80.94 186 LEU A O 1
ATOM 1450 N N . VAL A 1 187 ? 13.177 -1.114 -6.209 1.00 77.69 187 VAL A N 1
ATOM 1451 C CA . VAL A 1 187 ? 13.414 0.133 -6.924 1.00 77.69 187 VAL A CA 1
ATOM 1452 C C . VAL A 1 187 ? 12.408 1.182 -6.480 1.00 77.69 187 VAL A C 1
ATOM 1454 O O . VAL A 1 187 ? 11.288 0.889 -6.053 1.00 77.69 187 VAL A O 1
ATOM 1457 N N . GLU A 1 188 ? 12.820 2.435 -6.588 1.00 78.12 188 GLU A N 1
ATOM 1458 C CA . GLU A 1 188 ? 11.932 3.570 -6.408 1.00 78.12 188 GLU A CA 1
ATOM 1459 C C . GLU A 1 188 ? 11.750 4.263 -7.748 1.00 78.12 188 GLU A C 1
ATOM 1461 O O . GLU A 1 188 ? 12.727 4.597 -8.425 1.00 78.12 188 GLU A O 1
ATOM 1466 N N . LEU A 1 189 ? 10.493 4.482 -8.117 1.00 77.75 189 LEU A N 1
ATOM 1467 C CA . LEU A 1 189 ? 10.132 5.273 -9.277 1.00 77.75 189 LEU A CA 1
ATOM 1468 C C . LEU A 1 189 ? 9.672 6.636 -8.781 1.00 77.75 189 LEU A C 1
ATOM 1470 O O . LEU A 1 189 ? 8.726 6.756 -7.992 1.00 77.75 189 LEU A O 1
ATOM 1474 N N . LEU A 1 190 ? 10.379 7.660 -9.242 1.00 72.50 190 LEU A N 1
ATOM 1475 C CA . LEU A 1 190 ? 10.160 9.044 -8.856 1.00 72.50 190 LEU A CA 1
ATOM 1476 C C . LEU A 1 190 ? 9.698 9.834 -10.066 1.00 72.50 190 LEU A C 1
ATOM 1478 O O . LEU A 1 190 ? 10.246 9.699 -11.159 1.00 72.50 190 LEU A O 1
ATOM 1482 N N . CYS A 1 191 ? 8.729 10.707 -9.841 1.00 70.50 191 CYS A N 1
ATOM 1483 C CA . CYS A 1 191 ? 8.327 11.691 -10.825 1.00 70.50 191 CYS A CA 1
ATOM 1484 C C . CYS A 1 191 ? 9.003 13.031 -10.512 1.00 70.50 191 CYS A C 1
ATOM 1486 O O . CYS A 1 191 ? 8.787 13.616 -9.449 1.00 70.50 191 CYS A O 1
ATOM 1488 N N . GLU A 1 192 ? 9.864 13.520 -11.406 1.00 57.12 192 GLU A N 1
ATOM 1489 C CA . GLU A 1 192 ? 10.676 14.722 -11.149 1.00 57.12 192 GLU A CA 1
ATOM 1490 C C . GLU A 1 192 ? 9.883 16.046 -11.172 1.00 57.12 192 GLU A C 1
ATOM 1492 O O . GLU A 1 192 ? 10.383 17.083 -10.726 1.00 57.12 192 GLU A O 1
ATOM 1497 N N . ARG A 1 193 ? 8.639 16.020 -11.658 1.00 59.78 193 ARG A N 1
ATOM 1498 C CA . ARG A 1 193 ? 7.707 17.157 -11.758 1.00 59.78 193 ARG A CA 1
ATOM 1499 C C . ARG A 1 193 ? 6.324 16.730 -11.244 1.00 59.78 193 ARG A C 1
ATOM 1501 O O . ARG A 1 193 ? 6.090 15.529 -11.147 1.00 59.78 193 ARG A O 1
ATOM 1508 N N . PRO A 1 194 ? 5.401 17.644 -10.892 1.00 55.72 194 PRO A N 1
ATOM 1509 C CA . PRO A 1 194 ? 4.009 17.252 -10.669 1.00 55.72 194 PRO A CA 1
ATOM 1510 C C . PRO A 1 194 ? 3.498 16.536 -11.929 1.00 55.72 194 PRO A C 1
ATOM 1512 O O . PRO A 1 194 ? 3.421 17.138 -12.997 1.00 55.72 194 PRO A O 1
ATOM 1515 N N . CYS A 1 195 ? 3.244 15.226 -11.834 1.00 55.94 195 CYS A N 1
ATOM 1516 C CA . CYS A 1 195 ? 2.765 14.403 -12.952 1.00 55.94 195 CYS A CA 1
ATOM 1517 C C . CYS A 1 195 ? 1.268 14.648 -13.167 1.00 55.94 195 CYS A C 1
ATOM 1519 O O . CYS A 1 195 ? 0.431 13.759 -13.007 1.00 55.94 195 CYS A O 1
ATOM 1521 N N . GLU A 1 196 ? 0.921 15.884 -13.486 1.00 50.16 196 GLU A N 1
ATOM 1522 C CA . GLU A 1 196 ? -0.381 16.197 -14.040 1.00 50.16 196 GLU A CA 1
ATOM 1523 C C . GLU A 1 196 ? -0.355 15.738 -15.505 1.00 50.16 196 GLU A C 1
ATOM 1525 O O . GLU A 1 196 ? 0.510 16.138 -16.283 1.00 50.16 196 GLU A O 1
ATOM 1530 N N . ASN A 1 197 ? -1.285 14.852 -15.870 1.00 51.69 197 ASN A N 1
ATOM 1531 C CA . ASN A 1 197 ? -1.582 14.447 -17.253 1.00 51.69 197 ASN A CA 1
ATOM 1532 C C . ASN A 1 197 ? -0.619 13.449 -17.931 1.00 51.69 197 ASN A C 1
ATOM 1534 O O . ASN A 1 197 ? -0.366 13.549 -19.127 1.00 51.69 197 ASN A O 1
ATOM 1538 N N . GLY A 1 198 ? -0.106 12.451 -17.201 1.00 49.53 198 GLY A N 1
ATOM 1539 C CA . GLY A 1 198 ? 0.480 11.252 -17.830 1.00 49.53 198 GLY A CA 1
ATOM 1540 C C . GLY A 1 198 ? 1.833 11.444 -18.532 1.00 49.53 198 GLY A C 1
ATOM 1541 O O . GLY A 1 198 ? 2.286 10.546 -19.235 1.00 49.53 198 GLY A O 1
ATOM 1542 N N . ALA A 1 199 ? 2.509 12.581 -18.343 1.00 48.44 199 ALA A N 1
ATOM 1543 C CA . ALA A 1 199 ? 3.813 12.824 -18.958 1.00 48.44 199 ALA A CA 1
ATOM 1544 C C . ALA A 1 199 ? 4.925 11.926 -18.362 1.00 48.44 199 ALA A C 1
ATOM 1546 O O . ALA A 1 199 ? 5.068 11.806 -17.142 1.00 48.44 199 ALA A O 1
ATOM 1547 N N . ASN A 1 200 ? 5.737 11.339 -19.251 1.00 54.31 200 ASN A N 1
ATOM 1548 C CA . ASN A 1 200 ? 6.777 10.313 -19.046 1.00 54.31 200 ASN A CA 1
ATOM 1549 C C . ASN A 1 200 ? 8.030 10.770 -18.256 1.00 54.31 200 ASN A C 1
ATOM 1551 O O . ASN A 1 200 ? 9.154 10.411 -18.599 1.00 54.31 200 ASN A O 1
ATOM 1555 N N . HIS A 1 201 ? 7.875 11.556 -17.190 1.00 62.47 201 HIS A N 1
ATOM 1556 C CA . HIS A 1 201 ? 8.987 12.022 -16.343 1.00 62.47 201 HIS A CA 1
ATOM 1557 C C . HIS A 1 201 ? 9.246 11.118 -15.133 1.00 62.47 201 HIS A C 1
ATOM 1559 O O . HIS A 1 201 ? 9.679 11.585 -14.077 1.00 62.47 201 HIS A O 1
ATOM 1565 N N . TRP A 1 202 ? 8.953 9.830 -15.286 1.00 68.56 202 TRP A N 1
ATOM 1566 C CA . TRP A 1 202 ? 9.293 8.821 -14.300 1.00 68.56 202 TRP A CA 1
ATOM 1567 C C . TRP A 1 202 ? 10.712 8.342 -14.550 1.00 68.56 202 TRP A C 1
ATOM 1569 O O . TRP A 1 202 ? 11.050 7.934 -15.663 1.00 68.56 202 TRP A O 1
ATOM 1579 N N . GLN A 1 203 ? 11.535 8.408 -13.513 1.00 68.12 203 GLN A N 1
ATOM 1580 C CA . GLN A 1 203 ? 12.881 7.865 -13.537 1.00 68.12 203 GLN A CA 1
ATOM 1581 C C . GLN A 1 203 ? 12.977 6.736 -12.524 1.00 68.12 203 GLN A C 1
ATOM 1583 O O . GLN A 1 203 ? 12.554 6.874 -11.371 1.00 68.12 203 GLN A O 1
ATOM 1588 N N . GLU A 1 204 ? 13.527 5.613 -12.979 1.00 69.69 204 GLU A N 1
ATOM 1589 C CA . GLU A 1 204 ? 13.977 4.575 -12.073 1.00 69.69 204 GLU A CA 1
ATOM 1590 C C . GLU A 1 204 ? 15.224 5.070 -11.356 1.00 69.69 204 GLU A C 1
ATOM 1592 O O . GLU A 1 204 ? 16.164 5.571 -11.972 1.00 69.69 204 GLU A O 1
ATOM 1597 N N . ASN A 1 205 ? 15.230 4.912 -10.041 1.00 65.38 205 ASN A N 1
ATOM 1598 C CA . ASN A 1 205 ? 16.422 5.081 -9.245 1.00 65.38 205 ASN A CA 1
ATOM 1599 C C . ASN A 1 205 ? 17.088 3.704 -9.049 1.00 65.38 205 ASN A C 1
ATOM 1601 O O . ASN A 1 205 ? 16.678 2.951 -8.159 1.00 65.38 205 ASN A O 1
ATOM 1605 N N . PRO A 1 206 ? 18.098 3.342 -9.870 1.00 55.19 206 PRO A N 1
ATOM 1606 C CA . PRO A 1 206 ? 18.674 1.995 -9.882 1.00 55.19 206 PRO A CA 1
ATOM 1607 C C . PRO A 1 206 ? 19.496 1.687 -8.626 1.00 55.19 206 PRO A C 1
ATOM 1609 O O . PRO A 1 206 ? 19.748 0.526 -8.320 1.00 55.19 206 PRO A O 1
ATOM 1612 N N . SER A 1 207 ? 19.886 2.711 -7.858 1.00 55.09 207 SER A N 1
ATOM 1613 C CA . SER A 1 207 ? 20.531 2.551 -6.547 1.00 55.09 207 SER A CA 1
ATOM 1614 C C . SER A 1 207 ? 19.566 2.048 -5.463 1.00 55.09 207 SER A C 1
ATOM 1616 O O . SER A 1 207 ? 19.926 2.020 -4.287 1.00 55.09 207 SER A O 1
ATOM 1618 N N . GLY A 1 208 ? 18.339 1.686 -5.845 1.00 54.41 208 GLY A N 1
ATOM 1619 C CA . GLY A 1 208 ? 17.234 1.499 -4.928 1.00 54.41 208 GLY A CA 1
ATOM 1620 C C . GLY A 1 208 ? 16.729 2.847 -4.412 1.00 54.41 208 GLY A C 1
ATOM 1621 O O . GLY A 1 208 ? 17.161 3.910 -4.868 1.00 54.41 208 GLY A O 1
ATOM 1622 N N . PRO A 1 209 ? 15.800 2.832 -3.455 1.00 56.56 209 PRO A N 1
ATOM 1623 C CA . PRO A 1 209 ? 15.254 4.060 -2.902 1.00 56.56 209 PRO A CA 1
ATOM 1624 C C . PRO A 1 209 ? 16.372 4.898 -2.279 1.00 56.56 209 PRO A C 1
ATOM 1626 O O . PRO A 1 209 ? 17.087 4.438 -1.386 1.00 56.56 209 PRO A O 1
ATOM 1629 N N . LYS A 1 210 ? 16.569 6.123 -2.779 1.00 51.03 210 LYS A N 1
ATOM 1630 C CA . LYS A 1 210 ? 17.607 7.013 -2.250 1.00 51.03 210 LYS A CA 1
ATOM 1631 C C . LYS A 1 210 ? 17.023 7.727 -1.041 1.00 51.03 210 LYS A C 1
ATOM 1633 O O . LYS A 1 210 ? 16.224 8.648 -1.171 1.00 51.03 210 LYS A O 1
ATOM 1638 N N . PHE A 1 211 ? 17.472 7.308 0.137 1.00 52.00 211 PHE A N 1
ATOM 1639 C CA . PHE A 1 211 ? 17.203 7.976 1.416 1.00 52.00 211 PHE A CA 1
ATOM 1640 C C . PHE A 1 211 ? 17.900 9.327 1.556 1.00 52.00 211 PHE A C 1
ATOM 1642 O O . PHE A 1 211 ? 17.761 9.988 2.581 1.00 52.00 211 PHE A O 1
ATOM 1649 N N . ASP A 1 212 ? 18.689 9.712 0.559 1.00 44.34 212 ASP A N 1
ATOM 1650 C CA . ASP A 1 212 ? 19.582 10.840 0.660 1.00 44.34 212 ASP A CA 1
ATOM 1651 C C . ASP A 1 212 ? 19.565 11.618 -0.650 1.00 44.34 212 ASP A C 1
ATOM 1653 O O . ASP A 1 212 ? 19.989 11.098 -1.683 1.00 44.34 212 ASP A O 1
ATOM 1657 N N . GLN A 1 213 ? 18.981 12.820 -0.592 1.00 38.88 213 GLN A N 1
ATOM 1658 C CA . GLN A 1 213 ? 19.405 14.011 -1.350 1.00 38.88 213 GLN A CA 1
ATOM 1659 C C . GLN A 1 213 ? 18.591 15.289 -1.043 1.00 38.88 213 GLN A C 1
ATOM 1661 O O . GLN A 1 213 ? 18.605 16.240 -1.820 1.00 38.88 213 GLN A O 1
ATOM 1666 N N . ALA A 1 214 ? 17.928 15.374 0.118 1.00 38.34 214 ALA A N 1
ATOM 1667 C CA . ALA A 1 214 ? 17.376 16.643 0.620 1.00 38.34 214 ALA A CA 1
ATOM 1668 C C . ALA A 1 214 ? 17.349 16.741 2.163 1.00 38.34 214 ALA A C 1
ATOM 1670 O O . ALA A 1 214 ? 16.404 17.269 2.742 1.00 38.34 214 ALA A O 1
ATOM 1671 N N . GLY A 1 215 ? 18.379 16.225 2.850 1.00 37.28 215 GLY A N 1
ATOM 1672 C CA . GLY A 1 215 ? 18.631 16.569 4.260 1.00 37.28 215 GLY A CA 1
ATOM 1673 C C . GLY A 1 215 ? 17.828 15.811 5.322 1.00 37.28 215 GLY A C 1
ATOM 1674 O O . GLY A 1 215 ? 17.822 16.222 6.477 1.00 37.28 215 GLY A O 1
ATOM 1675 N N . VAL A 1 216 ? 17.185 14.694 4.976 1.00 41.41 216 VAL A N 1
ATOM 1676 C CA . VAL A 1 216 ? 16.660 13.743 5.967 1.00 41.41 216 VAL A CA 1
ATOM 1677 C C . VAL A 1 216 ? 17.177 12.357 5.615 1.00 41.41 216 VAL A C 1
ATOM 1679 O O . VAL A 1 216 ? 16.450 11.499 5.121 1.00 41.41 216 VAL A O 1
ATOM 1682 N N . SER A 1 217 ? 18.470 12.148 5.868 1.00 40.31 217 SER A N 1
ATOM 1683 C CA . SER A 1 217 ? 19.027 10.813 6.029 1.00 40.31 217 SER A CA 1
ATOM 1684 C C . SER A 1 217 ? 18.344 10.192 7.248 1.00 40.31 217 SER A C 1
ATOM 1686 O O . SER A 1 217 ? 18.805 10.323 8.386 1.00 40.31 217 SER A O 1
ATOM 1688 N N . ASN A 1 218 ? 17.197 9.551 7.054 1.00 46.38 218 ASN A N 1
ATOM 1689 C CA . ASN A 1 218 ? 16.663 8.692 8.093 1.00 46.38 218 ASN A CA 1
ATOM 1690 C C . ASN A 1 218 ? 17.632 7.516 8.200 1.00 46.38 218 ASN A C 1
ATOM 1692 O O . ASN A 1 218 ? 17.491 6.536 7.475 1.00 46.38 218 ASN A O 1
ATOM 1696 N N . ALA A 1 219 ? 18.587 7.591 9.131 1.00 47.44 219 ALA A N 1
ATOM 1697 C CA . ALA A 1 219 ? 19.497 6.495 9.483 1.00 47.44 219 ALA A CA 1
ATOM 1698 C C . ALA A 1 219 ? 18.753 5.177 9.811 1.00 47.44 219 ALA A C 1
ATOM 1700 O O . ALA A 1 219 ? 19.351 4.110 9.869 1.00 47.44 219 ALA A O 1
ATOM 1701 N N . ASN A 1 220 ? 17.429 5.258 9.986 1.00 52.97 220 ASN A N 1
ATOM 1702 C CA . ASN A 1 220 ? 16.519 4.164 10.292 1.00 52.97 220 ASN A CA 1
ATOM 1703 C C . ASN A 1 220 ? 15.814 3.544 9.066 1.00 52.97 220 ASN A C 1
ATOM 1705 O O . ASN A 1 220 ? 14.986 2.655 9.261 1.00 52.97 220 ASN A O 1
ATOM 1709 N N . GLY A 1 221 ? 16.062 4.023 7.837 1.00 61.16 221 GLY A N 1
ATOM 1710 C CA . GLY A 1 221 ? 15.509 3.434 6.606 1.00 61.16 221 GLY A CA 1
ATOM 1711 C C . GLY A 1 221 ? 13.980 3.495 6.481 1.00 61.16 221 GLY A C 1
ATOM 1712 O O . GLY A 1 221 ? 13.394 2.620 5.850 1.00 61.16 221 GLY A O 1
ATOM 1713 N N . ILE A 1 222 ? 13.325 4.477 7.114 1.00 64.19 222 ILE A N 1
ATOM 1714 C CA . ILE A 1 222 ? 11.858 4.640 7.123 1.00 64.19 222 ILE A CA 1
ATOM 1715 C C . ILE A 1 222 ? 11.393 5.320 5.826 1.00 64.19 222 ILE A C 1
ATOM 1717 O O . ILE A 1 222 ? 11.877 6.404 5.505 1.00 64.19 222 ILE A O 1
ATOM 1721 N N . TYR A 1 223 ? 10.427 4.709 5.135 1.00 65.56 223 TYR A N 1
ATOM 1722 C CA . TYR A 1 223 ? 9.838 5.173 3.870 1.00 65.56 223 TYR A CA 1
ATOM 1723 C C . TYR A 1 223 ? 8.635 6.068 4.095 1.00 65.56 223 TYR A C 1
ATOM 1725 O O . TYR A 1 223 ? 8.569 7.185 3.593 1.00 65.56 223 TYR A O 1
ATOM 1733 N N . PHE A 1 224 ? 7.668 5.560 4.849 1.00 70.31 224 PHE A N 1
ATOM 1734 C CA . PHE A 1 224 ? 6.458 6.283 5.186 1.00 70.31 224 PHE A CA 1
ATOM 1735 C C . PHE A 1 224 ? 5.934 5.819 6.536 1.00 70.31 224 PHE A C 1
ATOM 1737 O O . PHE A 1 224 ? 6.222 4.709 7.003 1.00 70.31 224 PHE A O 1
ATOM 1744 N N . GLU A 1 225 ? 5.161 6.705 7.152 1.00 74.44 225 GLU A N 1
ATOM 1745 C CA . GLU A 1 225 ? 4.491 6.447 8.412 1.00 74.44 225 GLU A CA 1
ATOM 1746 C C . GLU A 1 225 ? 2.981 6.415 8.182 1.00 74.44 225 GLU A C 1
ATOM 1748 O O . GLU A 1 225 ? 2.393 7.301 7.554 1.00 74.44 225 GLU A O 1
ATOM 1753 N N . LEU A 1 226 ? 2.359 5.363 8.694 1.00 74.25 226 LEU A N 1
ATOM 1754 C CA . LEU A 1 226 ? 0.924 5.278 8.883 1.00 74.25 226 LEU A CA 1
ATOM 1755 C C . LEU A 1 226 ? 0.627 5.778 10.287 1.00 74.25 226 LEU A C 1
ATOM 1757 O O . LEU A 1 226 ? 1.090 5.192 11.270 1.00 74.25 226 LEU A O 1
ATOM 1761 N N . ASN A 1 227 ? -0.141 6.851 10.373 1.00 74.00 227 ASN A N 1
ATOM 1762 C CA . ASN A 1 227 ? -0.508 7.470 11.630 1.00 74.00 227 ASN A CA 1
ATOM 1763 C C . ASN A 1 227 ? -1.943 7.112 12.004 1.00 74.00 227 ASN A C 1
ATOM 1765 O O . ASN A 1 227 ? -2.864 7.180 11.190 1.00 74.00 227 ASN A O 1
ATOM 1769 N N . PHE A 1 228 ? -2.107 6.722 13.267 1.00 77.00 228 PHE A N 1
ATOM 1770 C CA . PHE A 1 228 ? -3.336 6.185 13.834 1.00 77.00 228 PHE A CA 1
ATOM 1771 C C . PHE A 1 228 ? -3.609 6.837 15.187 1.00 77.00 228 PHE A C 1
ATOM 1773 O O . PHE A 1 228 ? -3.315 6.257 16.235 1.00 77.00 228 PHE A O 1
ATOM 1780 N N . SER A 1 229 ? -4.178 8.043 15.193 1.00 71.75 229 SER A N 1
ATOM 1781 C CA . SER A 1 229 ? -4.415 8.826 16.417 1.00 71.75 229 SER A CA 1
ATOM 1782 C C . SER A 1 229 ? -3.134 9.053 17.249 1.00 71.75 229 SER A C 1
ATOM 1784 O O . SER A 1 229 ? -2.493 10.082 17.077 1.00 71.75 229 SER A O 1
ATOM 1786 N N . LEU A 1 230 ? -2.745 8.112 18.119 1.00 66.62 230 LEU A N 1
ATOM 1787 C CA . LEU A 1 230 ? -1.549 8.161 18.975 1.00 66.62 230 LEU A CA 1
ATOM 1788 C C . LEU A 1 230 ? -0.488 7.101 18.633 1.00 66.62 230 LEU A C 1
ATOM 1790 O O . LEU A 1 230 ? 0.541 7.039 19.301 1.00 66.62 230 LEU A O 1
ATOM 1794 N N . LYS A 1 231 ? -0.737 6.240 17.641 1.00 74.88 231 LYS A N 1
ATOM 1795 C CA . LYS A 1 231 ? 0.178 5.162 17.242 1.00 74.88 231 LYS A CA 1
ATOM 1796 C C . LYS A 1 231 ? 0.702 5.387 15.837 1.00 74.88 231 LYS A C 1
ATOM 1798 O O . LYS A 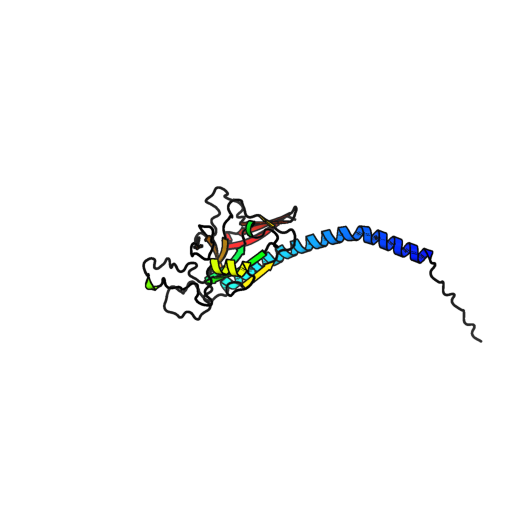1 231 ? 0.008 5.969 15.004 1.00 74.88 231 LYS A O 1
ATOM 1803 N N . THR A 1 232 ? 1.897 4.874 15.571 1.00 76.69 232 THR A N 1
ATOM 1804 C CA . THR A 1 232 ? 2.547 4.986 14.267 1.00 76.69 232 THR A CA 1
ATOM 1805 C C . THR A 1 232 ? 3.040 3.612 13.814 1.00 76.69 232 THR A C 1
ATOM 1807 O O . THR A 1 232 ? 3.638 2.859 14.588 1.00 76.69 232 THR A O 1
ATOM 1810 N N . ALA A 1 233 ? 2.748 3.247 12.566 1.00 80.00 233 ALA A N 1
ATOM 1811 C CA . ALA A 1 233 ? 3.396 2.121 11.900 1.00 80.00 233 ALA A CA 1
ATOM 1812 C C . ALA A 1 233 ? 4.360 2.668 10.854 1.00 80.00 233 ALA A C 1
ATOM 1814 O O . ALA A 1 233 ? 4.008 3.534 10.057 1.00 80.00 233 ALA A O 1
ATOM 1815 N N . ARG A 1 234 ? 5.590 2.170 10.871 1.00 79.94 234 ARG A N 1
ATOM 1816 C CA . ARG A 1 234 ? 6.680 2.630 10.021 1.00 79.94 234 ARG A CA 1
ATOM 1817 C C . ARG A 1 234 ? 7.016 1.544 9.032 1.00 79.94 234 ARG A C 1
ATOM 1819 O O . ARG A 1 234 ? 7.405 0.448 9.431 1.00 79.94 234 ARG A O 1
ATOM 1826 N N . VAL A 1 235 ? 6.915 1.858 7.751 1.00 78.00 235 VAL A N 1
ATOM 1827 C CA . VAL A 1 235 ? 7.434 0.967 6.718 1.00 78.00 235 VAL A CA 1
ATOM 1828 C C . VAL A 1 235 ? 8.899 1.297 6.503 1.00 78.00 235 VAL A C 1
ATOM 1830 O O . VAL A 1 235 ? 9.249 2.448 6.248 1.00 78.00 235 VAL A O 1
ATOM 1833 N N . LYS A 1 236 ? 9.759 0.297 6.663 1.00 79.88 236 LYS A N 1
ATOM 1834 C CA . LYS A 1 236 ? 11.209 0.403 6.543 1.00 79.88 236 LYS A CA 1
ATOM 1835 C C . LYS A 1 236 ? 11.717 -0.497 5.435 1.00 79.88 236 LYS A C 1
ATOM 1837 O O . LYS A 1 236 ? 11.098 -1.504 5.118 1.00 79.88 236 LYS A O 1
ATOM 1842 N N . TYR A 1 237 ? 12.877 -0.171 4.894 1.00 73.19 237 TYR A N 1
ATOM 1843 C CA . TYR A 1 237 ? 13.640 -1.107 4.077 1.00 73.19 237 TYR A CA 1
ATOM 1844 C C . TYR A 1 237 ? 14.710 -1.759 4.913 1.00 73.19 237 TYR A C 1
ATOM 1846 O O . TYR A 1 237 ? 15.487 -1.091 5.595 1.00 73.19 237 TYR A O 1
ATOM 1854 N N . ALA A 1 238 ? 14.761 -3.073 4.803 1.00 71.50 238 ALA A N 1
ATOM 1855 C CA . ALA A 1 238 ? 15.854 -3.872 5.291 1.00 71.50 238 ALA A CA 1
ATOM 1856 C C . ALA A 1 238 ? 16.857 -4.058 4.136 1.00 71.50 238 ALA A C 1
ATOM 1858 O O . ALA A 1 238 ? 16.629 -4.908 3.268 1.00 71.50 238 ALA A O 1
ATOM 1859 N N . PRO A 1 239 ? 17.969 -3.294 4.105 1.00 62.16 239 PRO A N 1
ATOM 1860 C CA . PRO A 1 239 ? 18.914 -3.321 2.987 1.00 62.16 239 PRO A CA 1
ATOM 1861 C C . PRO A 1 239 ? 19.531 -4.702 2.760 1.00 62.16 239 PRO A C 1
ATOM 1863 O O . PRO A 1 239 ? 19.792 -5.078 1.625 1.00 62.16 239 PRO A O 1
ATOM 1866 N N . TYR A 1 240 ? 19.696 -5.487 3.825 1.00 63.16 240 TYR A N 1
ATOM 1867 C CA . TYR A 1 240 ? 20.281 -6.825 3.752 1.00 63.16 240 TYR A CA 1
ATOM 1868 C C . TYR A 1 240 ? 19.349 -7.890 3.164 1.00 63.16 240 TYR A C 1
ATOM 1870 O O . TYR A 1 240 ? 19.827 -8.879 2.622 1.00 63.16 240 TYR A O 1
ATOM 1878 N N . SER A 1 241 ? 18.029 -7.719 3.270 1.00 65.75 241 SER A N 1
ATOM 1879 C CA . SER A 1 241 ? 17.048 -8.679 2.740 1.00 65.75 241 SER A CA 1
ATOM 1880 C C . SER A 1 241 ? 16.345 -8.183 1.474 1.00 65.75 241 SER A C 1
ATOM 1882 O O . SER A 1 241 ? 15.536 -8.911 0.889 1.00 65.75 241 SER A O 1
ATOM 1884 N N . ALA A 1 242 ? 16.634 -6.945 1.058 1.00 67.94 242 ALA A N 1
ATOM 1885 C CA . ALA A 1 242 ? 15.915 -6.224 0.016 1.00 67.94 242 ALA A CA 1
ATOM 1886 C C . ALA A 1 242 ? 14.383 -6.250 0.233 1.00 67.94 242 ALA A C 1
ATOM 1888 O O . ALA A 1 242 ? 13.597 -6.361 -0.709 1.00 67.94 242 ALA A O 1
ATOM 1889 N N . LYS A 1 243 ? 13.937 -6.220 1.497 1.00 74.94 243 LYS A N 1
ATOM 1890 C CA . LYS A 1 243 ? 12.516 -6.300 1.879 1.00 74.94 243 LYS A CA 1
ATOM 1891 C C . LYS A 1 243 ? 12.020 -4.996 2.465 1.00 74.94 243 LYS A C 1
ATOM 1893 O O . LYS A 1 243 ? 12.747 -4.320 3.189 1.00 74.94 243 LYS A O 1
ATOM 1898 N N . LEU A 1 244 ? 10.752 -4.705 2.204 1.00 76.44 244 LEU A N 1
ATOM 1899 C CA . LEU A 1 244 ? 9.992 -3.751 2.994 1.00 76.44 244 LEU A CA 1
ATOM 1900 C C . LEU A 1 244 ? 9.461 -4.465 4.240 1.00 76.44 244 LEU A C 1
ATOM 1902 O O . LEU A 1 244 ? 8.840 -5.519 4.141 1.00 76.44 244 LEU A O 1
ATOM 1906 N N . THR A 1 245 ? 9.716 -3.902 5.413 1.00 79.12 245 THR A N 1
ATOM 1907 C CA . THR A 1 245 ? 9.222 -4.394 6.701 1.00 79.12 245 THR A CA 1
ATOM 1908 C C . THR A 1 245 ? 8.325 -3.344 7.332 1.00 79.12 245 THR A C 1
ATOM 1910 O O . THR A 1 245 ? 8.531 -2.147 7.148 1.00 79.12 245 THR A O 1
ATOM 1913 N N . VAL A 1 246 ? 7.314 -3.775 8.082 1.00 82.38 246 VAL A N 1
ATOM 1914 C CA . VAL A 1 246 ? 6.407 -2.858 8.783 1.00 82.38 246 VAL A CA 1
ATOM 1915 C C . VAL A 1 246 ? 6.632 -2.989 10.281 1.00 82.38 246 VAL A C 1
ATOM 1917 O O . VAL A 1 246 ? 6.225 -3.983 10.889 1.00 82.38 246 VAL A O 1
ATOM 1920 N N . ASP A 1 247 ? 7.246 -1.970 10.871 1.00 82.38 247 ASP A N 1
ATOM 1921 C CA . ASP A 1 247 ? 7.457 -1.858 12.308 1.00 82.38 247 ASP A CA 1
ATOM 1922 C C . ASP A 1 247 ? 6.278 -1.121 12.932 1.00 82.38 247 ASP A C 1
ATOM 1924 O O . ASP A 1 247 ? 5.986 0.021 12.581 1.00 82.38 247 ASP A O 1
ATOM 1928 N N . TYR A 1 248 ? 5.611 -1.761 13.883 1.00 76.88 248 TYR A N 1
ATOM 1929 C CA . TYR A 1 248 ? 4.491 -1.167 14.598 1.00 76.88 248 TYR A CA 1
ATOM 1930 C C . TYR A 1 248 ? 4.803 -1.124 16.088 1.00 76.88 248 TYR A C 1
ATOM 1932 O O . TYR A 1 248 ? 5.025 -2.168 16.701 1.00 76.88 248 TYR A O 1
ATOM 1940 N N . SER A 1 249 ? 4.834 0.079 16.666 1.00 66.50 249 SER A N 1
ATOM 1941 C CA . SER A 1 249 ? 4.920 0.244 18.117 1.00 66.50 249 SER A CA 1
ATOM 1942 C C . SER A 1 249 ? 3.508 0.332 18.694 1.00 66.50 249 SER A C 1
ATOM 1944 O O . SER A 1 249 ? 2.755 1.250 18.352 1.00 66.50 249 SER A O 1
ATOM 1946 N N . LEU A 1 250 ? 3.151 -0.641 19.537 1.00 56.34 250 LEU A N 1
ATOM 1947 C CA . LEU A 1 250 ? 1.883 -0.668 20.269 1.00 56.34 250 LEU A CA 1
ATOM 1948 C C . LEU A 1 250 ? 1.800 0.424 21.334 1.00 56.34 250 LEU A C 1
ATOM 1950 O O . LEU A 1 250 ? 2.828 0.738 21.962 1.00 56.34 250 LEU A O 1
#

InterPro domains:
  IPR012902 Prokaryotic N-terminal methylation site [PF07963] (9-31)
  IPR012902 Prokaryotic N-terminal methylation site [PS00409] (10-30)
  IPR012902 Prokaryotic N-terminal methylation site [TIGR02532] (9-31)
  IPR045584 Pilin-like [SSF54523] (12-94)

Sequence (250 aa):
MATIKSAIRRGFTLIELLLVIAIIGLLTGLLVPSVERSMSKNRVANDIEVLRSKLEEVRLLAGSARDADEASSVTERPDTDRAGYYGIYFPPTDQLLGQKHFYALIRLSWPVNGWDPADPGNTAKRRFDPNTPGYCTPGQAAQDARNGSGDCLVERVNLSSGVTFTLLPYMWRNRVIAYRAPSQQLVELLCERPCENGANHWQENPSGPKFDQAGVSNANGIYFELNFSLKTARVKYAPYSAKLTVDYSL